Protein AF-A0A0G2H1P6-F1 (afdb_monomer)

pLDDT: mean 74.81, std 20.4, range [37.88, 98.56]

Secondary structure (DSSP, 8-state):
--------------------EEEEEEEEE-GGGGGGTGGGGS--TT-B-GGGB-TTSEEEETT--TTTTT-EEEEE-SS-EEEEEEEE--S-SS--EEEEHHHHHHHTS-SSS-EEEEEEEE-GGGGTTTB-S-BSSTTPPP-HHHHHHHHHHTT--------------------PPP--------------------------------------------------------PPPP-------------

Radius of gyration: 31.7 Å; Cα contacts (8 Å, |Δi|>4): 335; chains: 1; bounding box: 102×63×93 Å

Organism: NCBI:txid420778

Foldseek 3Di:
DDDDPDDPPPPPPQPQDPKDKDKAKEFEDALVVVLPVPCLVPPAPQQADSVQFPLLAEKAWQQDDLQCQQFWKFKAFPQGTGIYGHHHHDPDNPGYIHHYLNVCCRRHVGSGDMTTIIIIGDQSVSCLVGGNLDGNDPPDDRHHSSNVSNCVNVVPPPPPVNVPPPPPPPPPPPPDDDDDDDDDDDDDDDDDDDDDDDDDDDDDDDDDDDDDDDPDDDDPDDDDDDDDDDDDDDDDDDDDDDDDDDDDDDD

Structure (mmCIF, N/CA/C/O backbone):
data_AF-A0A0G2H1P6-F1
#
_entry.id   AF-A0A0G2H1P6-F1
#
loop_
_atom_site.group_PDB
_atom_site.id
_atom_site.type_symbol
_atom_site.label_atom_id
_atom_site.label_alt_id
_atom_site.label_comp_id
_atom_site.label_asym_id
_atom_site.label_entity_id
_atom_site.label_seq_id
_atom_site.pdbx_PDB_ins_code
_atom_site.Cartn_x
_atom_site.Cartn_y
_atom_site.Cartn_z
_atom_site.occupancy
_atom_site.B_iso_or_equiv
_atom_site.auth_seq_id
_atom_site.auth_comp_id
_atom_site.auth_asym_id
_atom_site.auth_atom_id
_atom_site.pdbx_PDB_model_num
ATOM 1 N N . MET A 1 1 ? 46.037 37.110 19.648 1.00 43.88 1 MET A N 1
ATOM 2 C CA . MET A 1 1 ? 44.753 37.220 18.922 1.00 43.88 1 MET A CA 1
ATOM 3 C C . MET A 1 1 ? 44.107 35.839 18.914 1.00 43.88 1 MET A C 1
ATOM 5 O O . MET A 1 1 ? 44.653 34.966 18.251 1.00 43.88 1 MET A O 1
ATOM 9 N N . PRO A 1 2 ? 43.059 35.573 19.713 1.00 44.56 2 PRO A N 1
ATOM 10 C CA . PRO A 1 2 ? 42.419 34.262 19.728 1.00 44.56 2 PRO A CA 1
ATOM 11 C C . PRO A 1 2 ? 41.426 34.140 18.565 1.00 44.56 2 PRO A C 1
ATOM 13 O O . PRO A 1 2 ? 40.561 34.991 18.374 1.00 44.56 2 PRO A O 1
ATOM 16 N N . SER A 1 3 ? 41.594 33.079 17.780 1.00 55.88 3 SER A N 1
ATOM 17 C CA . SER A 1 3 ? 40.708 32.680 16.688 1.00 55.88 3 SER A CA 1
ATOM 18 C C . SER A 1 3 ? 39.558 31.856 17.267 1.00 55.88 3 SER A C 1
ATOM 20 O O . SER A 1 3 ? 39.775 30.753 17.769 1.00 55.88 3 SER A O 1
ATOM 22 N N . PHE A 1 4 ? 38.341 32.401 17.238 1.00 48.09 4 PHE A N 1
ATOM 23 C CA . PHE A 1 4 ? 37.132 31.667 17.602 1.00 48.09 4 PHE A CA 1
ATOM 24 C C . PHE A 1 4 ? 36.641 30.875 16.386 1.00 48.09 4 PHE A C 1
ATOM 26 O O . PHE A 1 4 ? 36.035 31.422 15.467 1.00 48.09 4 PHE A O 1
ATOM 33 N N . ARG A 1 5 ? 36.897 29.563 16.392 1.00 63.00 5 ARG A N 1
ATOM 34 C CA . ARG A 1 5 ? 36.194 28.599 15.539 1.00 63.00 5 ARG A CA 1
ATOM 35 C C . ARG A 1 5 ? 34.783 28.416 16.099 1.00 63.00 5 ARG A C 1
ATOM 37 O O . ARG A 1 5 ? 34.594 27.704 17.080 1.00 63.00 5 ARG A O 1
ATOM 44 N N . GLY A 1 6 ? 33.813 29.101 15.499 1.00 50.78 6 GLY A N 1
ATOM 45 C CA . GLY A 1 6 ? 32.396 28.905 15.788 1.00 50.78 6 GLY A CA 1
ATOM 46 C C . GLY A 1 6 ? 31.939 27.540 15.282 1.00 50.78 6 GLY A C 1
ATOM 47 O O . GLY A 1 6 ? 31.907 27.305 14.076 1.00 50.78 6 GLY A O 1
ATOM 48 N N . LEU A 1 7 ? 31.612 26.638 16.207 1.00 57.66 7 LEU A N 1
ATOM 49 C CA . LEU A 1 7 ? 30.938 25.377 15.915 1.00 57.66 7 LEU A CA 1
ATOM 50 C C . LEU A 1 7 ? 29.478 25.706 15.561 1.00 57.66 7 LEU A C 1
ATOM 52 O O . LEU A 1 7 ? 28.680 26.026 16.442 1.00 57.66 7 LEU A O 1
ATOM 56 N N . LEU A 1 8 ? 29.134 25.686 14.273 1.00 59.00 8 LEU A N 1
ATOM 57 C CA . LEU A 1 8 ? 27.751 25.821 13.823 1.00 59.00 8 LEU A CA 1
ATOM 58 C C . LEU A 1 8 ? 27.055 24.468 14.042 1.00 59.00 8 LEU A C 1
ATOM 60 O O . LEU A 1 8 ? 27.153 23.564 13.216 1.00 59.00 8 LEU A O 1
ATOM 64 N N . LEU A 1 9 ? 26.404 24.304 15.195 1.00 54.38 9 LEU A N 1
ATOM 65 C CA . LEU A 1 9 ? 25.507 23.177 15.448 1.00 54.38 9 LEU A CA 1
ATOM 66 C C . LEU A 1 9 ? 24.253 23.370 14.589 1.00 54.38 9 LEU A C 1
ATOM 68 O O . LEU A 1 9 ? 23.336 24.100 14.962 1.00 54.38 9 LEU A O 1
ATOM 72 N N . LEU A 1 10 ? 24.238 22.736 13.416 1.00 57.16 10 LEU A N 1
ATOM 73 C CA . LEU A 1 10 ? 23.045 22.594 12.588 1.00 57.16 10 LEU A CA 1
ATOM 74 C C . LEU A 1 10 ? 22.094 21.629 13.312 1.00 57.16 10 LEU A C 1
ATOM 76 O O . LEU A 1 10 ? 22.152 20.413 13.139 1.00 57.16 10 LEU A O 1
ATOM 80 N N . ALA A 1 11 ? 21.258 22.170 14.196 1.00 54.38 11 ALA A N 1
ATOM 81 C CA . ALA A 1 11 ? 20.145 21.432 14.770 1.00 54.38 11 ALA A CA 1
ATOM 82 C C . ALA A 1 11 ? 19.143 21.163 13.640 1.00 54.38 11 ALA A C 1
ATOM 84 O O . ALA A 1 11 ? 18.368 22.040 13.260 1.00 54.38 11 ALA A O 1
ATOM 85 N N . GLY A 1 12 ? 19.216 19.969 13.050 1.00 52.19 12 GLY A N 1
ATOM 86 C CA . GLY A 1 12 ? 18.234 19.508 12.079 1.00 52.19 12 GLY A CA 1
ATOM 87 C C . GLY A 1 12 ? 16.867 19.462 12.749 1.00 52.19 12 GLY A C 1
ATOM 88 O O . GLY A 1 12 ? 16.628 18.620 13.613 1.00 52.19 12 GLY A O 1
ATOM 89 N N . ALA A 1 13 ? 15.982 20.385 12.378 1.00 54.19 13 ALA A N 1
ATOM 90 C CA . ALA A 1 13 ? 14.575 20.299 12.724 1.00 54.19 13 ALA A CA 1
ATOM 91 C C . ALA A 1 13 ? 13.998 19.091 11.978 1.00 54.19 13 ALA A C 1
ATOM 93 O O . ALA A 1 13 ? 13.655 19.181 10.802 1.00 54.19 13 ALA A O 1
ATOM 94 N N . GLY A 1 14 ? 13.966 17.936 12.644 1.00 51.38 14 GLY A N 1
ATOM 95 C CA . GLY A 1 14 ? 13.274 16.763 12.135 1.00 51.38 14 GLY A CA 1
ATOM 96 C C . GLY A 1 14 ? 11.788 17.084 12.053 1.00 51.38 14 GLY A C 1
ATOM 97 O O . GLY A 1 14 ? 11.128 17.246 13.078 1.00 51.38 14 GLY A O 1
ATOM 98 N N . THR A 1 15 ? 11.261 17.214 10.840 1.00 50.06 15 THR A N 1
ATOM 99 C CA . THR A 1 15 ? 9.820 17.220 10.604 1.00 50.06 15 THR A CA 1
ATOM 100 C C . THR A 1 15 ? 9.290 15.846 10.985 1.00 50.06 15 THR A C 1
ATOM 102 O O . THR A 1 15 ? 9.432 14.890 10.226 1.00 50.06 15 THR A O 1
ATOM 105 N N . ALA A 1 16 ? 8.715 15.734 12.181 1.00 56.97 16 ALA A N 1
ATOM 106 C CA . ALA A 1 16 ? 7.904 14.585 12.540 1.00 56.97 16 ALA A CA 1
ATOM 107 C C . ALA A 1 16 ? 6.726 14.536 11.558 1.00 56.97 16 ALA A C 1
ATOM 109 O O . ALA A 1 16 ? 5.869 15.423 11.571 1.00 56.97 16 ALA A O 1
ATOM 110 N N . LEU A 1 17 ? 6.718 13.547 10.663 1.00 59.94 17 LEU A N 1
ATOM 111 C CA . LEU A 1 17 ? 5.558 13.276 9.823 1.00 59.94 17 LEU A CA 1
ATOM 112 C C . LEU A 1 17 ? 4.404 12.947 10.767 1.00 59.94 17 LEU A C 1
ATOM 114 O O . LEU A 1 17 ? 4.505 12.024 11.577 1.00 59.94 17 LEU A O 1
ATOM 118 N N . ALA A 1 18 ? 3.342 13.750 10.715 1.00 68.69 18 ALA A N 1
ATOM 119 C CA . ALA A 1 18 ? 2.151 13.501 11.507 1.00 68.69 18 ALA A CA 1
ATOM 120 C C . ALA A 1 18 ? 1.643 12.098 11.164 1.00 68.69 18 ALA A C 1
ATOM 122 O O . ALA A 1 18 ? 1.261 11.831 10.026 1.00 68.69 18 ALA A O 1
ATOM 123 N N . GLN A 1 19 ? 1.696 11.194 12.140 1.00 80.00 19 GLN A N 1
ATOM 124 C CA . GLN A 1 19 ? 1.248 9.826 11.953 1.00 80.00 19 GLN A CA 1
ATOM 125 C C . GLN A 1 19 ? -0.258 9.847 11.687 1.00 80.00 19 GLN A C 1
ATOM 127 O O . GLN A 1 19 ? -1.043 10.209 12.566 1.00 80.00 19 GLN A O 1
ATOM 132 N N . LEU A 1 20 ? -0.663 9.494 10.467 1.00 86.69 20 LEU A N 1
ATOM 133 C CA . LEU A 1 20 ? -2.074 9.429 10.107 1.00 86.69 20 LEU A CA 1
ATOM 134 C C . LEU A 1 20 ? -2.737 8.290 10.888 1.00 86.69 20 LEU A C 1
ATOM 136 O O . LEU A 1 20 ? -2.273 7.151 10.845 1.00 86.69 20 LEU A O 1
ATOM 140 N N . ASN A 1 21 ? -3.815 8.596 11.605 1.00 94.38 21 ASN A N 1
ATOM 141 C CA . ASN A 1 21 ? -4.649 7.620 12.298 1.00 94.38 21 ASN A CA 1
ATOM 142 C C . ASN A 1 21 ? -6.110 8.021 12.114 1.00 94.38 21 ASN A C 1
ATOM 144 O O . ASN A 1 21 ? -6.512 9.094 12.567 1.00 94.38 21 ASN A O 1
ATOM 148 N N . PHE A 1 22 ? -6.873 7.198 11.407 1.00 94.25 22 PHE A N 1
ATOM 149 C CA . PHE A 1 22 ? -8.250 7.508 11.044 1.00 94.25 22 PHE A CA 1
ATOM 150 C C . PHE A 1 22 ? -9.072 6.235 10.854 1.00 94.25 22 PHE A C 1
ATOM 152 O O . PHE A 1 22 ? -8.536 5.149 10.638 1.00 94.25 22 PHE A O 1
ATOM 159 N N . GLU A 1 23 ? -10.388 6.375 10.942 1.00 96.44 23 GLU A N 1
ATOM 160 C CA . GLU A 1 23 ? -11.339 5.333 10.569 1.00 96.44 23 GLU A CA 1
ATOM 161 C C . GLU A 1 23 ? -11.962 5.719 9.232 1.00 96.44 23 GLU A C 1
ATOM 163 O O . GLU A 1 23 ? -12.318 6.879 9.022 1.00 96.44 23 GLU A O 1
ATOM 168 N N . THR A 1 24 ? -12.053 4.763 8.315 1.00 95.94 24 THR A N 1
ATOM 169 C CA . THR A 1 24 ? -12.601 4.993 6.978 1.00 95.94 24 THR A CA 1
ATOM 170 C C . THR A 1 24 ? -13.362 3.773 6.494 1.00 95.94 24 THR A C 1
ATOM 172 O O . THR A 1 24 ? -13.196 2.665 7.016 1.00 95.94 24 THR A O 1
ATOM 175 N N . ASP A 1 25 ? -14.214 4.002 5.508 1.00 95.75 25 ASP A N 1
ATOM 176 C CA . ASP A 1 25 ? -14.774 2.930 4.705 1.00 95.75 25 ASP A CA 1
ATOM 177 C C . ASP A 1 25 ? -13.720 2.455 3.698 1.00 95.75 25 ASP A C 1
ATOM 179 O O . ASP A 1 25 ? -12.917 3.250 3.205 1.00 95.75 25 ASP A O 1
ATOM 183 N N . ALA A 1 26 ? -13.704 1.161 3.406 1.00 96.94 26 ALA A N 1
ATOM 184 C CA . ALA A 1 26 ? -12.807 0.574 2.428 1.00 96.94 26 ALA A CA 1
ATOM 185 C C . ALA A 1 26 ? -13.580 -0.318 1.457 1.00 96.94 26 ALA A C 1
ATOM 187 O O . ALA A 1 26 ? -14.354 -1.184 1.872 1.00 96.94 26 ALA A O 1
ATOM 188 N N . THR A 1 27 ? -13.346 -0.117 0.164 1.00 96.94 27 THR A N 1
ATOM 189 C CA . THR A 1 27 ? -13.809 -1.013 -0.898 1.00 96.94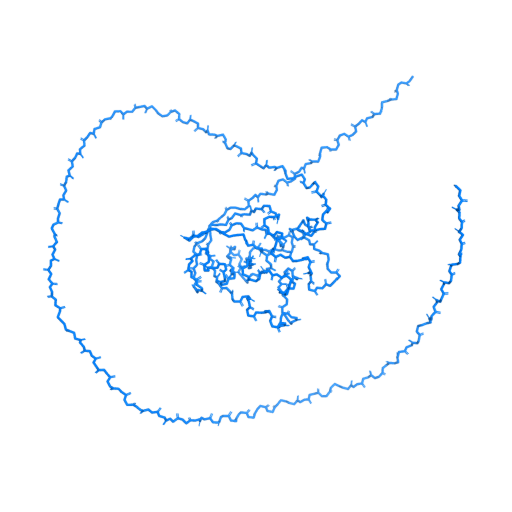 27 THR A CA 1
ATOM 190 C C . THR A 1 27 ? -12.752 -2.067 -1.199 1.00 96.94 27 THR A C 1
ATOM 192 O O . THR A 1 27 ? -11.645 -2.038 -0.650 1.00 96.94 27 THR A O 1
ATOM 195 N N . LEU A 1 28 ? -13.119 -3.038 -2.035 1.00 96.88 28 LEU A N 1
ATOM 196 C CA . LEU A 1 28 ? -12.256 -4.149 -2.409 1.00 96.88 28 LEU A CA 1
ATOM 197 C C . LEU A 1 28 ? -12.028 -4.187 -3.921 1.00 96.88 28 LEU A C 1
ATOM 199 O O . LEU A 1 28 ? -12.986 -4.169 -4.697 1.00 96.88 28 LEU A O 1
ATOM 203 N N . HIS A 1 29 ? -10.763 -4.333 -4.308 1.00 95.94 29 HIS A N 1
ATOM 204 C CA . HIS A 1 29 ? -10.293 -4.405 -5.686 1.00 95.94 29 HIS A CA 1
ATOM 205 C C . HIS A 1 29 ? -9.572 -5.728 -5.959 1.00 95.94 29 HIS A C 1
ATOM 207 O O . HIS A 1 29 ? -8.721 -6.172 -5.181 1.00 95.94 29 HIS A O 1
ATOM 213 N N . ASP A 1 30 ? -9.859 -6.354 -7.100 1.00 95.56 30 ASP A N 1
ATOM 214 C CA . ASP A 1 30 ? -9.175 -7.574 -7.540 1.00 95.56 30 ASP A CA 1
ATOM 215 C C . ASP A 1 30 ? -7.848 -7.258 -8.251 1.00 95.56 30 ASP A C 1
ATOM 217 O O . ASP A 1 30 ? -7.681 -7.481 -9.455 1.00 95.56 30 ASP A O 1
ATOM 221 N N . TYR A 1 31 ? -6.894 -6.709 -7.492 1.00 95.12 31 TYR A N 1
ATOM 222 C CA . TYR A 1 31 ? -5.535 -6.476 -7.980 1.00 95.12 31 TYR A CA 1
ATOM 223 C C . TYR A 1 31 ? -4.829 -7.752 -8.463 1.00 95.12 31 TYR A C 1
ATOM 225 O O . TYR A 1 31 ? -4.155 -7.659 -9.488 1.00 95.12 31 TYR A O 1
ATOM 233 N N . PRO A 1 32 ? -4.978 -8.937 -7.825 1.00 94.31 32 PRO A N 1
ATOM 234 C CA . PRO A 1 32 ? -4.375 -10.175 -8.323 1.00 94.31 32 PRO A CA 1
ATOM 235 C C . PRO A 1 32 ? -4.714 -10.492 -9.782 1.00 94.31 32 PRO A C 1
ATOM 237 O O . PRO A 1 32 ? -3.856 -10.994 -10.510 1.00 94.31 32 PRO A O 1
ATOM 240 N N . SER A 1 33 ? -5.922 -10.153 -10.246 1.00 92.62 33 SER A N 1
ATOM 241 C CA . SER A 1 33 ? -6.271 -10.335 -11.658 1.00 92.62 33 SER A CA 1
ATOM 242 C C . SER A 1 33 ? -5.397 -9.503 -12.611 1.00 92.62 33 SER A C 1
ATOM 244 O O . SER A 1 33 ? -5.204 -9.902 -13.759 1.00 92.62 33 SER A O 1
ATOM 246 N N . LEU A 1 34 ? -4.836 -8.375 -12.161 1.00 89.94 34 LEU A N 1
ATOM 247 C CA . LEU A 1 34 ? -4.035 -7.449 -12.973 1.00 89.94 34 LEU A CA 1
ATOM 248 C C . LEU A 1 34 ? -2.581 -7.911 -13.194 1.00 89.94 34 LEU A C 1
ATOM 250 O O . LEU A 1 34 ? -1.843 -7.256 -13.934 1.00 89.94 34 LEU A O 1
ATOM 254 N N . ALA A 1 35 ? -2.180 -9.044 -12.605 1.00 88.31 35 ALA A N 1
ATOM 255 C CA . ALA A 1 35 ? -0.869 -9.674 -12.810 1.00 88.31 35 ALA A CA 1
ATOM 256 C C . ALA A 1 35 ? -0.664 -10.243 -14.231 1.00 88.31 35 ALA A C 1
ATOM 258 O O . ALA A 1 35 ? 0.409 -10.725 -14.572 1.00 88.31 35 ALA A O 1
ATOM 259 N N . ASP A 1 36 ? -1.684 -10.208 -15.091 1.00 85.06 36 ASP A N 1
ATOM 260 C CA . ASP A 1 36 ? -1.634 -10.711 -16.473 1.00 85.06 36 ASP A CA 1
ATOM 261 C C . ASP A 1 36 ? -0.874 -9.791 -17.456 1.00 85.06 36 ASP A C 1
ATOM 263 O O . ASP A 1 36 ? -0.892 -10.004 -18.672 1.00 85.06 36 ASP A O 1
ATOM 267 N N . GLY A 1 37 ? -0.206 -8.750 -16.949 1.00 80.00 37 GLY A N 1
ATOM 268 C CA . GLY A 1 37 ? 0.581 -7.808 -17.742 1.00 80.00 37 GLY A CA 1
ATOM 269 C C . GLY A 1 37 ? -0.240 -6.711 -18.427 1.00 80.00 37 GLY A C 1
ATOM 270 O O . GLY A 1 37 ? 0.333 -5.890 -19.155 1.00 80.00 37 GLY A O 1
ATOM 271 N N . ARG A 1 38 ? -1.560 -6.630 -18.190 1.00 81.75 38 ARG A N 1
ATOM 272 C CA . ARG A 1 38 ? -2.392 -5.514 -18.686 1.00 81.75 38 ARG A CA 1
ATOM 273 C C . ARG A 1 38 ? -2.017 -4.164 -18.060 1.00 81.75 38 ARG A C 1
ATOM 275 O O . ARG A 1 38 ? -2.287 -3.120 -18.651 1.00 81.75 38 ARG A O 1
ATOM 282 N N . ALA A 1 39 ? -1.320 -4.206 -16.923 1.00 78.44 39 ALA A N 1
ATOM 283 C CA . ALA A 1 39 ? -0.728 -3.069 -16.216 1.00 78.44 39 ALA A CA 1
ATOM 284 C C . ALA A 1 39 ? 0.042 -2.110 -17.130 1.00 78.44 39 ALA A C 1
ATOM 286 O O . ALA A 1 39 ? 0.045 -0.907 -16.914 1.00 78.44 39 ALA A O 1
ATOM 287 N N . LYS A 1 40 ? 0.666 -2.621 -18.199 1.00 79.25 40 LYS A N 1
ATOM 288 C CA . LYS A 1 40 ? 1.469 -1.802 -19.118 1.00 79.25 40 LYS A CA 1
ATOM 289 C C . LYS A 1 40 ? 0.720 -0.709 -19.861 1.00 79.25 40 LYS A C 1
ATOM 291 O O . LYS A 1 40 ? 1.350 0.200 -20.389 1.00 79.25 40 LYS A O 1
ATOM 296 N N . TYR A 1 41 ? -0.602 -0.807 -19.917 1.00 86.44 41 TYR A N 1
ATOM 297 C CA . TYR A 1 41 ? -1.453 0.215 -20.518 1.00 86.44 41 TYR A CA 1
ATOM 298 C C . TYR A 1 41 ? -2.156 1.087 -19.475 1.00 86.44 41 TYR A C 1
ATOM 300 O O . TYR A 1 41 ? -2.763 2.088 -19.840 1.00 86.44 41 TYR A O 1
ATOM 308 N N . ASN A 1 42 ? -2.087 0.701 -18.201 1.00 87.62 42 ASN A N 1
ATOM 309 C CA . ASN A 1 42 ? -2.696 1.406 -17.084 1.00 87.62 42 ASN A CA 1
ATOM 310 C C . ASN A 1 42 ? -1.894 1.111 -15.803 1.00 87.62 42 ASN A C 1
ATOM 312 O O . ASN A 1 42 ? -2.331 0.286 -14.994 1.00 87.62 42 ASN A O 1
ATOM 316 N N . PRO A 1 43 ? -0.683 1.684 -15.667 1.00 90.62 43 PRO A N 1
ATOM 317 C CA . PRO A 1 43 ? 0.130 1.475 -14.479 1.00 90.62 43 PRO A CA 1
ATOM 318 C C . PRO A 1 43 ? -0.554 2.120 -13.266 1.00 90.62 43 PRO A C 1
ATOM 320 O O . PRO A 1 43 ? -1.296 3.093 -13.432 1.00 90.62 43 PRO A O 1
ATOM 323 N N . PRO A 1 44 ? -0.305 1.619 -12.046 1.00 93.69 44 PRO A N 1
ATOM 324 C CA . PRO A 1 44 ? -0.807 2.279 -10.850 1.00 93.69 44 PRO A CA 1
ATOM 325 C C . PRO A 1 44 ? -0.197 3.677 -10.707 1.00 93.69 44 PRO A C 1
ATOM 327 O O . PRO A 1 44 ? 0.898 3.942 -11.209 1.00 93.69 44 PRO A O 1
ATOM 330 N N . TRP A 1 45 ? -0.873 4.567 -9.979 1.00 93.88 45 TRP A N 1
ATOM 331 C CA . TRP A 1 45 ? -0.457 5.961 -9.807 1.00 93.88 45 TRP A CA 1
ATOM 332 C C . TRP A 1 45 ? 0.976 6.118 -9.289 1.00 93.88 45 TRP A C 1
ATOM 334 O O . TRP A 1 45 ? 1.669 7.049 -9.693 1.00 93.88 45 TRP A O 1
ATOM 344 N N . CYS A 1 46 ? 1.441 5.225 -8.412 1.00 94.19 46 CYS A N 1
ATOM 345 C CA . CYS A 1 46 ? 2.814 5.252 -7.900 1.00 94.19 46 CYS A CA 1
ATOM 346 C C . CYS A 1 46 ? 3.818 4.490 -8.769 1.00 94.19 46 CYS A C 1
ATOM 348 O O . CYS A 1 46 ? 4.937 4.263 -8.322 1.00 94.19 46 CYS A O 1
ATOM 350 N N . GLU A 1 47 ? 3.418 4.077 -9.973 1.00 93.62 47 GLU A N 1
ATOM 351 C CA . GLU A 1 47 ? 4.288 3.510 -11.007 1.00 93.62 47 GLU A CA 1
ATOM 352 C C . GLU A 1 47 ? 5.097 2.290 -10.537 1.00 93.62 47 GLU A C 1
ATOM 354 O O . GLU A 1 47 ? 6.173 2.009 -11.049 1.00 93.62 47 GLU A O 1
ATOM 359 N N . MET A 1 48 ? 4.591 1.514 -9.578 1.00 92.56 48 MET A N 1
ATOM 360 C CA . MET A 1 48 ? 5.157 0.207 -9.233 1.00 92.56 48 MET A CA 1
ATOM 361 C C . MET A 1 48 ? 4.591 -0.861 -10.171 1.00 92.56 48 MET A C 1
ATOM 363 O O . MET A 1 48 ? 3.400 -0.859 -10.473 1.00 92.56 48 MET A O 1
ATOM 367 N N . SER A 1 49 ? 5.421 -1.786 -10.650 1.00 91.94 49 SER A N 1
ATOM 368 C CA . SER A 1 49 ? 4.917 -2.901 -11.462 1.00 91.94 49 SER A CA 1
ATOM 369 C C . SER A 1 49 ? 4.033 -3.832 -10.623 1.00 91.94 49 SER A C 1
ATOM 371 O O . SER A 1 49 ? 4.371 -4.138 -9.487 1.00 91.94 49 SER A O 1
ATOM 373 N N . TYR A 1 50 ? 2.927 -4.355 -11.161 1.00 93.44 50 TYR A N 1
ATOM 374 C CA . TYR A 1 50 ? 2.155 -5.367 -10.421 1.00 93.44 50 TYR A CA 1
ATOM 375 C C . TYR A 1 50 ? 2.966 -6.643 -10.168 1.00 93.44 50 TYR A C 1
ATOM 377 O O . TYR A 1 50 ? 2.826 -7.249 -9.111 1.00 93.44 50 TYR A O 1
ATOM 385 N N . ASP A 1 51 ? 3.892 -6.988 -11.065 1.00 92.38 51 ASP A N 1
ATOM 386 C CA . ASP A 1 51 ? 4.797 -8.131 -10.884 1.00 92.38 51 ASP A CA 1
ATOM 387 C C . ASP A 1 51 ? 5.844 -7.889 -9.782 1.00 92.38 51 ASP A C 1
ATOM 389 O O . ASP A 1 51 ? 6.516 -8.823 -9.341 1.00 92.38 51 ASP A O 1
ATOM 393 N N . SER A 1 52 ? 6.004 -6.636 -9.337 1.00 93.31 52 SER A N 1
ATOM 394 C CA . SER A 1 52 ? 6.898 -6.272 -8.239 1.00 93.31 52 SER A CA 1
ATOM 395 C C . SER A 1 52 ? 6.218 -6.197 -6.880 1.00 93.31 52 SER A C 1
ATOM 397 O O . SER A 1 52 ? 6.902 -5.927 -5.890 1.00 93.31 52 SER A O 1
ATOM 399 N N . LEU A 1 53 ? 4.907 -6.442 -6.820 1.00 95.81 53 LEU A N 1
ATOM 400 C CA . LEU A 1 53 ? 4.079 -6.268 -5.634 1.00 95.81 53 LEU A CA 1
ATOM 401 C C . LEU A 1 53 ? 3.501 -7.600 -5.133 1.00 95.81 53 LEU A C 1
ATOM 403 O O . LEU A 1 53 ? 3.079 -8.447 -5.917 1.00 95.81 53 LEU A O 1
ATOM 407 N N . ASP A 1 54 ? 3.377 -7.755 -3.814 1.00 97.56 54 ASP A N 1
ATOM 408 C CA . ASP A 1 54 ? 2.426 -8.701 -3.226 1.00 97.56 54 ASP A CA 1
ATOM 409 C C . ASP A 1 54 ? 1.012 -8.128 -3.374 1.00 97.56 54 ASP A C 1
ATOM 411 O O . ASP A 1 54 ? 0.547 -7.314 -2.570 1.00 97.56 54 ASP A O 1
ATOM 415 N N . LEU A 1 55 ? 0.317 -8.575 -4.421 1.00 96.75 55 LEU A N 1
ATOM 416 C CA . LEU A 1 55 ? -1.009 -8.079 -4.788 1.00 96.75 55 LEU A CA 1
ATOM 417 C C . LEU A 1 55 ? -2.102 -8.368 -3.743 1.00 96.75 55 LEU A C 1
ATOM 419 O O . LEU A 1 55 ? -3.198 -7.823 -3.865 1.00 96.75 55 LEU A O 1
ATOM 423 N N . ASN A 1 56 ? -1.821 -9.168 -2.704 1.00 98.06 56 ASN A N 1
ATOM 424 C CA . ASN A 1 56 ? -2.723 -9.393 -1.565 1.00 98.06 56 ASN A CA 1
ATOM 425 C C . ASN A 1 56 ? -2.447 -8.468 -0.366 1.00 98.06 56 ASN A C 1
ATOM 427 O O . ASN A 1 56 ? -3.111 -8.591 0.669 1.00 98.06 56 ASN A O 1
ATOM 431 N N . SER A 1 57 ? -1.464 -7.574 -0.481 1.00 98.44 57 SER A N 1
ATOM 432 C CA . SER A 1 57 ? -1.001 -6.691 0.598 1.00 98.44 57 SER A CA 1
ATOM 433 C C . SER A 1 57 ? -0.861 -5.237 0.125 1.00 98.44 57 SER A C 1
ATOM 435 O O . SER A 1 57 ? -0.077 -4.456 0.651 1.00 98.44 57 SER A O 1
ATOM 437 N N . ILE A 1 58 ? -1.647 -4.843 -0.874 1.00 98.12 58 ILE A N 1
ATOM 438 C CA . ILE A 1 58 ? -1.660 -3.489 -1.441 1.00 98.12 58 ILE A CA 1
ATOM 439 C C . ILE A 1 58 ? -3.036 -2.835 -1.327 1.00 98.12 58 ILE A C 1
ATOM 441 O O . ILE A 1 58 ? -4.060 -3.504 -1.142 1.00 98.12 58 ILE A O 1
ATOM 445 N N . THR A 1 59 ? -3.044 -1.510 -1.453 1.00 98.06 59 THR A N 1
ATOM 446 C CA . THR A 1 59 ? -4.252 -0.684 -1.488 1.00 98.06 59 THR A CA 1
ATOM 447 C C . THR A 1 59 ? -4.044 0.531 -2.388 1.00 98.06 59 THR A C 1
ATOM 449 O O . THR A 1 59 ? -2.918 1.021 -2.535 1.00 98.06 59 THR A O 1
ATOM 452 N N . SER A 1 60 ? -5.129 1.071 -2.938 1.00 97.19 60 SER A N 1
ATOM 453 C CA . SER A 1 60 ? -5.162 2.483 -3.319 1.00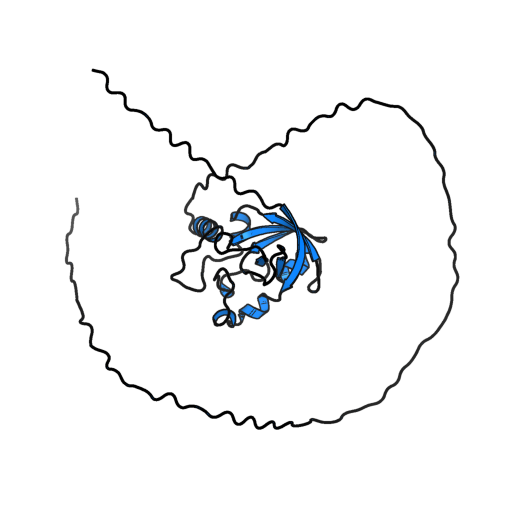 97.19 60 SER A CA 1
ATOM 454 C C . SER A 1 60 ? -5.575 3.348 -2.126 1.00 97.19 60 SER A C 1
ATOM 456 O O . SER A 1 60 ? -6.252 2.868 -1.210 1.00 97.19 60 SER A O 1
ATOM 458 N N . TYR A 1 61 ? -5.159 4.614 -2.124 1.00 96.00 61 TYR A N 1
ATOM 459 C CA . TYR A 1 61 ? -5.572 5.603 -1.128 1.00 96.00 61 TYR A CA 1
ATOM 460 C C . TYR A 1 61 ? -5.993 6.897 -1.819 1.00 96.00 61 TYR A C 1
ATOM 462 O O . TYR A 1 61 ? -5.219 7.525 -2.532 1.00 96.00 61 TYR A O 1
ATOM 470 N N . CYS A 1 62 ? -7.237 7.313 -1.604 1.00 93.50 62 CYS A N 1
ATOM 471 C CA . CYS A 1 62 ? -7.857 8.407 -2.357 1.00 93.50 62 CYS A CA 1
ATOM 472 C C . CYS A 1 62 ? -7.241 9.786 -2.069 1.00 93.50 62 CYS A C 1
ATOM 474 O O . CYS A 1 62 ? -7.335 10.698 -2.882 1.00 93.50 62 CYS A O 1
ATOM 476 N N . ALA A 1 63 ? -6.581 9.951 -0.921 1.00 91.38 63 ALA A N 1
ATOM 477 C CA . ALA A 1 63 ? -5.855 11.178 -0.593 1.00 91.38 63 ALA A CA 1
ATOM 478 C C . ALA A 1 63 ? -4.334 11.045 -0.796 1.00 91.38 63 ALA A C 1
ATOM 480 O O . ALA A 1 63 ? -3.575 11.844 -0.249 1.00 91.38 63 ALA A O 1
ATOM 481 N N . ILE A 1 64 ? -3.882 10.039 -1.556 1.00 89.19 64 ILE A N 1
ATOM 482 C CA . ILE A 1 64 ? -2.473 9.904 -1.927 1.00 89.19 64 ILE A CA 1
ATOM 483 C C . ILE A 1 64 ? -2.088 10.951 -2.978 1.00 89.19 64 ILE A C 1
ATOM 485 O O . ILE A 1 64 ? -2.872 11.319 -3.856 1.00 89.19 64 ILE A O 1
ATOM 489 N N . ASP A 1 65 ? -0.840 11.383 -2.907 1.00 89.19 65 ASP A N 1
ATOM 490 C CA . ASP A 1 65 ? -0.141 12.169 -3.912 1.00 89.19 65 ASP A CA 1
ATOM 491 C C . ASP A 1 65 ? 1.219 11.521 -4.224 1.00 89.19 65 ASP A C 1
ATOM 493 O O . ASP A 1 65 ? 1.636 10.549 -3.591 1.00 89.19 65 ASP A O 1
ATOM 497 N N . LYS A 1 66 ? 1.954 12.061 -5.201 1.00 87.44 66 LYS A N 1
ATOM 498 C CA . LYS A 1 66 ? 3.268 11.510 -5.579 1.00 87.44 66 LYS A CA 1
ATOM 499 C C . LYS A 1 66 ? 4.287 11.518 -4.425 1.00 87.44 66 LYS A C 1
ATOM 501 O O . LYS A 1 66 ? 5.203 10.702 -4.429 1.00 87.44 66 LYS A O 1
ATOM 506 N N . SER A 1 67 ? 4.138 12.398 -3.431 1.00 86.44 67 SER A N 1
ATOM 507 C CA . SER A 1 67 ? 5.036 12.473 -2.266 1.00 86.44 67 SER A CA 1
ATOM 508 C C . SER A 1 67 ? 4.702 11.456 -1.169 1.00 86.44 67 SER A C 1
ATOM 510 O O . SER A 1 67 ? 5.543 11.153 -0.326 1.00 86.44 67 SER A O 1
ATOM 512 N N . THR A 1 68 ? 3.486 10.915 -1.190 1.00 87.44 68 THR A N 1
ATOM 513 C CA . THR A 1 68 ? 2.974 9.926 -0.231 1.00 87.44 68 THR A CA 1
ATOM 514 C C . THR A 1 68 ? 2.854 8.529 -0.837 1.00 87.44 68 THR A C 1
ATOM 516 O O . THR A 1 68 ? 2.491 7.584 -0.136 1.00 87.44 68 THR A O 1
ATOM 519 N N . CYS A 1 69 ? 3.236 8.369 -2.107 1.00 92.62 69 CYS A N 1
ATOM 520 C CA . CYS A 1 69 ? 3.464 7.069 -2.720 1.00 92.62 69 CYS A CA 1
ATOM 521 C C . CYS A 1 69 ? 4.368 6.188 -1.851 1.00 92.62 69 CYS A C 1
ATOM 523 O O . CYS A 1 69 ? 5.406 6.630 -1.345 1.00 92.62 69 CYS A O 1
ATOM 525 N N . GLY A 1 70 ? 3.955 4.933 -1.665 1.00 94.44 70 GLY A N 1
ATOM 526 C CA . GLY A 1 70 ? 4.658 3.982 -0.810 1.00 94.44 70 GLY A CA 1
ATOM 527 C C . GLY A 1 70 ? 4.408 4.164 0.686 1.00 94.44 70 GLY A C 1
ATOM 528 O O . GLY A 1 70 ? 5.162 3.621 1.493 1.00 94.44 70 GLY A O 1
ATOM 529 N N . ALA A 1 71 ? 3.383 4.925 1.085 1.00 95.25 71 ALA A N 1
ATOM 530 C CA . ALA A 1 71 ? 2.953 4.953 2.478 1.00 95.25 71 ALA A CA 1
ATOM 531 C C . ALA A 1 71 ? 2.582 3.536 2.950 1.00 95.25 71 ALA A C 1
ATOM 533 O O . ALA A 1 71 ? 1.855 2.810 2.271 1.00 95.25 71 ALA A O 1
ATOM 534 N N . CYS A 1 72 ? 3.086 3.155 4.124 1.00 96.81 72 CYS A N 1
ATOM 535 C CA . CYS A 1 72 ? 2.780 1.876 4.751 1.00 96.81 72 CYS A CA 1
ATOM 536 C C . CYS A 1 72 ? 1.679 2.065 5.795 1.00 96.81 72 CYS A C 1
ATOM 538 O O . CYS A 1 72 ? 1.817 2.877 6.716 1.00 96.81 72 CYS A O 1
ATOM 540 N N . PHE A 1 73 ? 0.589 1.316 5.666 1.00 97.7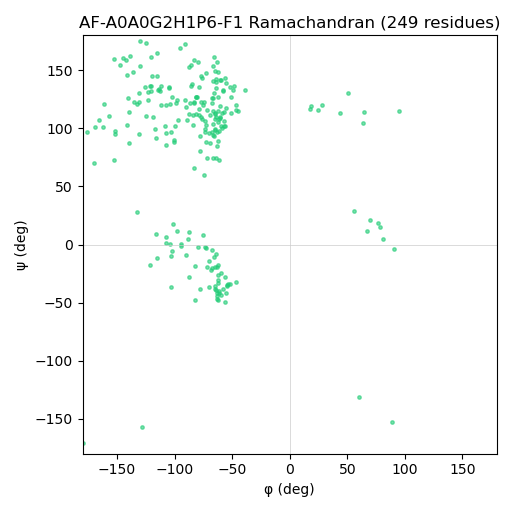5 73 PHE A N 1
ATOM 541 C CA . PHE A 1 73 ? -0.552 1.379 6.572 1.00 97.75 73 PHE A CA 1
ATOM 542 C C . PHE A 1 73 ? -0.705 0.071 7.335 1.00 97.75 73 PHE A C 1
ATOM 544 O O . PHE A 1 73 ? -0.713 -0.992 6.736 1.00 97.75 73 PHE A O 1
ATOM 551 N N . ASN A 1 74 ? -0.893 0.139 8.650 1.00 98.31 74 ASN A N 1
ATOM 552 C CA . ASN A 1 74 ? -1.498 -0.946 9.411 1.00 98.31 74 ASN A CA 1
ATOM 553 C C . ASN A 1 74 ? -3.015 -0.754 9.392 1.00 98.31 74 ASN A C 1
ATOM 555 O O . ASN A 1 74 ? -3.516 0.227 9.955 1.00 98.31 74 ASN A O 1
ATOM 559 N N . VAL A 1 75 ? -3.731 -1.657 8.729 1.00 98.38 75 VAL A N 1
ATOM 560 C CA . VAL A 1 75 ? -5.182 -1.576 8.558 1.00 98.38 75 VAL A CA 1
ATOM 561 C C . VAL A 1 75 ? -5.844 -2.691 9.350 1.00 98.38 75 VAL A C 1
ATOM 563 O O . VAL A 1 75 ? -5.580 -3.866 9.112 1.00 98.38 75 VAL A O 1
ATOM 566 N N . CYS A 1 76 ? -6.699 -2.314 10.296 1.00 98.56 76 CYS A N 1
ATOM 567 C CA . CYS A 1 76 ? -7.398 -3.220 11.198 1.00 98.56 76 CYS A CA 1
ATOM 568 C C . CYS A 1 76 ? -8.905 -3.201 10.939 1.00 98.56 76 CYS A C 1
ATOM 570 O O . CYS A 1 76 ? -9.513 -2.134 10.859 1.00 98.56 76 CYS A O 1
ATOM 572 N N . GLY A 1 77 ? -9.508 -4.384 10.871 1.00 97.88 77 GLY A N 1
ATOM 573 C CA . GLY A 1 77 ? -10.948 -4.580 10.740 1.00 97.88 77 GLY A CA 1
ATOM 574 C C . GLY A 1 77 ? -11.479 -5.543 11.796 1.00 97.88 77 GLY A C 1
ATOM 575 O O . GLY A 1 77 ? -10.881 -5.741 12.853 1.00 97.88 77 GLY A O 1
ATOM 576 N N . SER A 1 78 ? -12.625 -6.156 11.511 1.00 97.56 78 SER A N 1
ATOM 577 C CA . SER A 1 78 ? -13.316 -7.057 12.441 1.00 97.56 78 SER A CA 1
ATOM 578 C C . SER A 1 78 ? -12.628 -8.415 12.639 1.00 97.56 78 SER A C 1
ATOM 580 O O . SER A 1 78 ? -12.921 -9.100 13.621 1.00 97.56 78 SER A O 1
ATOM 582 N N . LYS A 1 79 ? -11.744 -8.833 11.721 1.00 98.06 79 LYS A N 1
ATOM 583 C CA . LYS A 1 79 ? -11.039 -10.126 11.778 1.00 98.06 79 LYS A CA 1
ATOM 584 C C . LYS A 1 79 ? -9.594 -10.008 12.228 1.00 98.06 79 LYS A C 1
ATOM 586 O O . LYS A 1 79 ? -9.115 -10.890 12.938 1.00 98.06 79 LYS A O 1
ATOM 591 N N . GLY A 1 80 ? -8.911 -8.946 11.830 1.00 98.19 80 GLY A N 1
ATOM 592 C CA . GLY A 1 80 ? -7.497 -8.790 12.118 1.00 98.19 80 GLY A CA 1
ATOM 593 C C . GLY A 1 80 ? -6.933 -7.491 11.577 1.00 98.19 80 GLY A C 1
ATOM 594 O O . GLY A 1 80 ? -7.666 -6.613 11.120 1.00 98.19 80 GLY A O 1
ATOM 595 N N . CYS A 1 81 ? -5.611 -7.392 11.650 1.00 98.44 81 CYS A N 1
ATOM 596 C CA . CYS A 1 81 ? -4.844 -6.287 11.102 1.00 98.44 81 CYS A CA 1
ATOM 597 C C . CYS A 1 81 ? -3.861 -6.809 10.059 1.00 98.44 81 CYS A C 1
ATOM 599 O O . CYS A 1 81 ? -3.303 -7.894 10.237 1.00 98.44 81 CYS A O 1
ATOM 601 N N . LYS A 1 82 ? -3.618 -6.025 9.011 1.00 98.56 82 LYS A N 1
ATOM 602 C CA . LYS A 1 82 ? -2.623 -6.330 7.982 1.00 98.56 82 LYS A CA 1
ATOM 603 C C . LYS A 1 82 ? -1.900 -5.058 7.549 1.00 98.56 82 LYS A C 1
ATOM 605 O O . LYS A 1 82 ? -2.498 -3.981 7.518 1.00 98.56 82 LYS A O 1
ATOM 610 N N . TYR A 1 83 ? -0.619 -5.189 7.214 1.00 98.56 83 TYR A N 1
ATOM 611 C CA . TYR A 1 83 ? 0.141 -4.102 6.609 1.00 98.56 83 TYR A CA 1
ATOM 612 C C . TYR A 1 83 ? -0.159 -4.022 5.117 1.00 98.56 83 TYR A C 1
ATOM 614 O O . TYR A 1 83 ? -0.042 -5.026 4.418 1.00 98.56 83 TYR A O 1
ATOM 622 N N . LEU A 1 84 ? -0.545 -2.838 4.647 1.00 98.50 84 LEU A N 1
ATOM 623 C CA . LEU A 1 84 ? -0.840 -2.558 3.250 1.00 98.50 84 LEU A CA 1
ATOM 624 C C . LEU A 1 84 ? 0.062 -1.443 2.731 1.00 98.50 84 LEU A C 1
ATOM 626 O O . LEU A 1 84 ? 0.242 -0.418 3.394 1.00 98.50 84 LEU A O 1
ATOM 630 N N . LEU A 1 85 ? 0.586 -1.632 1.523 1.00 98.12 85 LEU A N 1
ATOM 631 C CA . LEU A 1 85 ? 1.327 -0.603 0.804 1.00 98.12 85 LEU A CA 1
ATOM 632 C C . LEU A 1 85 ? 0.377 0.218 -0.076 1.00 98.12 85 LEU A C 1
ATOM 634 O O . LEU A 1 85 ? -0.323 -0.333 -0.931 1.00 98.12 85 LEU A O 1
ATOM 638 N N . ALA A 1 86 ? 0.372 1.536 0.117 1.00 97.25 86 ALA A N 1
ATOM 639 C CA . ALA A 1 86 ? -0.380 2.464 -0.718 1.00 97.25 86 ALA A CA 1
ATOM 640 C C . ALA A 1 86 ? 0.345 2.677 -2.054 1.00 97.25 86 ALA A C 1
ATOM 642 O O . ALA A 1 86 ? 1.424 3.278 -2.101 1.00 97.25 86 ALA A O 1
ATOM 643 N N . MET A 1 87 ? -0.241 2.152 -3.128 1.00 96.19 87 MET A N 1
ATOM 644 C CA . MET A 1 87 ? 0.410 2.058 -4.440 1.00 96.19 87 MET A CA 1
ATOM 645 C C . MET A 1 87 ? -0.326 2.780 -5.567 1.00 96.19 87 MET A C 1
ATOM 647 O O . MET A 1 87 ? 0.264 3.063 -6.607 1.00 96.19 87 MET A O 1
ATOM 651 N N . ASP A 1 88 ? -1.600 3.094 -5.364 1.00 96.06 88 ASP A N 1
ATOM 652 C CA . ASP A 1 88 ? -2.443 3.704 -6.382 1.00 96.06 88 ASP A CA 1
ATOM 653 C C . ASP A 1 88 ? -3.328 4.798 -5.782 1.00 96.06 88 ASP A C 1
ATOM 655 O O . ASP A 1 88 ? -3.542 4.853 -4.565 1.00 96.06 88 ASP A O 1
ATOM 659 N N . GLN A 1 89 ? -3.852 5.663 -6.640 1.00 95.06 89 GLN A N 1
ATOM 660 C CA . GLN A 1 89 ? -4.800 6.703 -6.277 1.00 95.06 89 GLN A CA 1
ATOM 661 C C . GLN A 1 89 ? -6.196 6.280 -6.733 1.00 95.06 89 GLN A C 1
ATOM 663 O O . GLN A 1 89 ? -6.440 6.096 -7.923 1.00 95.06 89 GLN A O 1
ATOM 668 N N . CYS A 1 90 ? -7.141 6.168 -5.800 1.00 92.19 90 CYS A N 1
ATOM 669 C CA . CYS A 1 90 ? -8.547 6.068 -6.180 1.00 92.19 90 CYS A CA 1
ATOM 670 C C . CYS A 1 90 ? -9.125 7.446 -6.528 1.00 92.19 90 CYS A C 1
ATOM 672 O O . CYS A 1 90 ? -8.629 8.482 -6.102 1.00 92.19 90 CYS A O 1
ATOM 674 N N . SER A 1 91 ? -10.197 7.468 -7.319 1.00 87.50 91 SER A N 1
ATOM 675 C CA . SER A 1 91 ? -10.753 8.686 -7.930 1.00 87.50 91 SER A CA 1
ATOM 676 C C . SER A 1 91 ? -11.504 9.627 -6.977 1.00 87.50 91 SER A C 1
ATOM 678 O O . SER A 1 91 ? -11.991 10.673 -7.410 1.00 87.50 91 SER A O 1
ATOM 680 N N . ARG A 1 92 ? -11.636 9.276 -5.693 1.00 84.00 92 ARG A N 1
ATOM 681 C CA . ARG A 1 92 ? -12.305 10.110 -4.679 1.00 84.00 92 ARG A CA 1
ATOM 682 C C . ARG A 1 92 ? -11.273 10.942 -3.916 1.00 84.00 92 ARG A C 1
ATOM 684 O O . ARG A 1 92 ? -10.083 10.700 -4.017 1.00 84.00 92 ARG A O 1
ATOM 691 N N . THR A 1 93 ? -11.729 11.912 -3.125 1.00 78.69 93 THR A N 1
ATOM 692 C CA . THR A 1 93 ? -10.857 12.808 -2.335 1.00 78.69 93 THR A CA 1
ATOM 693 C C . THR A 1 93 ? -11.038 12.657 -0.822 1.00 78.69 93 THR A C 1
ATOM 695 O O . THR A 1 93 ? -10.549 13.479 -0.055 1.00 78.69 93 THR A O 1
ATOM 698 N N . ASP A 1 94 ? -11.790 11.654 -0.371 1.00 81.56 94 ASP A N 1
ATOM 699 C CA . ASP A 1 94 ? -12.252 11.495 1.014 1.00 81.56 94 ASP A CA 1
ATOM 700 C C . ASP A 1 94 ? -11.402 10.531 1.855 1.00 81.56 94 ASP A C 1
ATOM 702 O O . ASP A 1 94 ? -11.794 10.171 2.961 1.00 81.56 94 ASP A O 1
ATOM 706 N N . GLY A 1 95 ? -10.230 10.122 1.360 1.00 80.88 95 GLY A N 1
ATOM 707 C CA . GLY A 1 95 ? -9.341 9.217 2.095 1.00 80.88 95 GLY A CA 1
ATOM 708 C C . GLY A 1 95 ? -9.875 7.785 2.219 1.00 80.88 95 GLY A C 1
ATOM 709 O O . GLY A 1 95 ? -9.451 7.043 3.106 1.00 80.88 95 GLY A O 1
ATOM 710 N N . LEU A 1 96 ? -10.800 7.389 1.340 1.00 93.62 96 LEU A N 1
ATOM 711 C CA . LEU A 1 96 ? -11.228 6.002 1.178 1.00 93.62 96 LEU A CA 1
ATOM 712 C C . LEU A 1 96 ? -10.052 5.118 0.724 1.00 93.62 96 LEU A C 1
ATOM 714 O O . LEU A 1 96 ? -9.138 5.582 0.029 1.00 93.62 96 LEU A O 1
ATOM 718 N N . LEU A 1 97 ? -10.078 3.852 1.140 1.00 96.31 97 LEU A N 1
ATOM 719 C CA . LEU A 1 97 ? -9.141 2.823 0.688 1.00 96.31 97 LEU A CA 1
ATOM 720 C C . LEU A 1 97 ? -9.826 1.883 -0.305 1.00 96.31 97 LEU A C 1
ATOM 722 O O . LEU A 1 97 ? -10.934 1.426 -0.042 1.00 96.31 97 LEU A O 1
ATOM 726 N N . ASP A 1 98 ? -9.151 1.546 -1.404 1.00 96.62 98 ASP A N 1
ATOM 727 C CA . ASP A 1 98 ? -9.529 0.402 -2.247 1.00 96.62 98 ASP A CA 1
ATOM 728 C C . ASP A 1 98 ? -8.496 -0.705 -2.018 1.00 96.62 98 ASP A C 1
ATOM 730 O O . ASP A 1 98 ? -7.388 -0.659 -2.558 1.00 96.62 98 ASP A O 1
ATOM 734 N N . MET A 1 99 ? -8.804 -1.641 -1.122 1.00 97.62 99 MET A N 1
ATOM 735 C CA . MET A 1 99 ? -7.861 -2.670 -0.676 1.00 97.62 99 MET A CA 1
ATOM 736 C C . MET A 1 99 ? -7.915 -3.887 -1.592 1.00 97.62 99 MET A C 1
ATOM 738 O O . MET A 1 99 ? -8.961 -4.211 -2.148 1.00 97.62 99 MET A O 1
ATOM 742 N N . SER A 1 100 ? -6.820 -4.640 -1.694 1.00 97.94 100 SER A N 1
ATOM 743 C CA . SER A 1 100 ? -6.883 -5.943 -2.365 1.00 97.94 100 SER A CA 1
ATOM 744 C C . SER A 1 100 ? -7.940 -6.868 -1.744 1.00 97.94 100 SER A C 1
ATOM 746 O O . SER A 1 100 ? -8.107 -6.915 -0.522 1.00 97.94 100 SER A O 1
ATOM 748 N N . VAL A 1 101 ? -8.621 -7.662 -2.574 1.00 97.69 101 VAL A N 1
ATOM 749 C CA . VAL A 1 101 ? -9.572 -8.692 -2.105 1.00 97.69 101 VAL A CA 1
ATOM 750 C C . VAL A 1 101 ? -8.938 -9.671 -1.107 1.00 97.69 101 VAL A C 1
ATOM 752 O O . VAL A 1 101 ? -9.596 -10.076 -0.148 1.00 97.69 101 VAL A O 1
ATOM 755 N N . GLY A 1 102 ? -7.652 -10.005 -1.284 1.00 96.81 102 GLY A N 1
ATOM 756 C CA . GLY A 1 102 ? -6.892 -10.838 -0.349 1.00 96.81 102 GLY A CA 1
ATOM 757 C C . GLY A 1 102 ? -6.761 -10.188 1.031 1.00 96.81 102 GLY A C 1
ATOM 758 O O . GLY A 1 102 ? -7.086 -10.812 2.041 1.00 96.81 102 GLY A O 1
ATOM 759 N N . ALA A 1 103 ? -6.387 -8.905 1.079 1.00 97.94 103 ALA A N 1
ATOM 760 C CA . ALA A 1 103 ? -6.365 -8.138 2.322 1.00 97.94 103 ALA A CA 1
ATOM 761 C C . ALA A 1 103 ? -7.758 -8.017 2.959 1.00 97.94 103 ALA A C 1
ATOM 763 O O . ALA A 1 103 ? -7.891 -8.195 4.169 1.00 97.94 103 ALA A O 1
ATOM 764 N N . GLY A 1 104 ? -8.803 -7.771 2.161 1.00 97.75 104 GLY A N 1
ATOM 765 C CA . GLY A 1 104 ? -10.188 -7.699 2.640 1.00 97.75 104 GLY A CA 1
ATOM 766 C C . GLY A 1 104 ? -10.626 -8.953 3.400 1.00 97.75 104 GLY A C 1
ATOM 767 O O . GLY A 1 104 ? -11.225 -8.858 4.478 1.00 97.75 104 GLY A O 1
ATOM 768 N N . GLN A 1 105 ? -10.252 -10.131 2.894 1.00 98.00 105 GLN A N 1
ATOM 769 C CA . GLN A 1 105 ? -10.565 -11.405 3.537 1.00 98.00 105 GLN A CA 1
ATOM 770 C C . GLN A 1 105 ? -9.869 -11.561 4.899 1.00 98.00 105 GLN A C 1
ATOM 772 O O . GLN A 1 105 ? -10.478 -12.078 5.837 1.00 98.00 105 GLN A O 1
ATOM 777 N N . GLU A 1 106 ? -8.624 -11.108 5.039 1.00 98.12 106 GLU A N 1
ATOM 778 C CA . GLU A 1 106 ? -7.864 -11.200 6.295 1.00 98.12 106 GLU A CA 1
ATOM 779 C C . GLU A 1 106 ? -8.278 -10.134 7.325 1.00 98.12 106 GLU A C 1
ATOM 781 O O . GLU A 1 106 ? -8.363 -10.419 8.520 1.00 98.12 106 GLU A O 1
ATOM 786 N N . ILE A 1 107 ? -8.572 -8.915 6.864 1.00 98.06 107 ILE A N 1
ATOM 787 C CA . ILE A 1 107 ? -8.887 -7.752 7.708 1.00 98.06 107 ILE A CA 1
ATOM 788 C C . ILE A 1 107 ? -10.356 -7.766 8.150 1.00 98.06 107 ILE A C 1
ATOM 790 O O . ILE A 1 107 ? -10.661 -7.570 9.330 1.00 98.06 107 ILE A O 1
ATOM 794 N N . GLY A 1 108 ? -11.276 -7.985 7.206 1.00 97.06 108 GLY A N 1
ATOM 795 C CA . GLY A 1 108 ? -12.725 -7.880 7.411 1.00 97.06 108 GLY A CA 1
ATOM 796 C C . GLY A 1 108 ? -13.491 -9.193 7.261 1.00 97.06 108 GLY A C 1
ATOM 797 O O . GLY A 1 108 ? -14.657 -9.263 7.648 1.00 97.06 108 GLY A O 1
ATOM 798 N N . GLY A 1 109 ? -12.861 -10.252 6.742 1.00 94.62 109 GLY A N 1
ATOM 799 C CA . GLY A 1 109 ? -13.524 -11.542 6.527 1.00 94.62 109 GLY A CA 1
ATOM 800 C C . GLY A 1 109 ? -14.444 -11.581 5.311 1.00 94.62 109 GLY A C 1
ATOM 801 O O . GLY A 1 109 ? -15.310 -12.453 5.262 1.00 94.62 109 GLY A O 1
ATOM 802 N N . ALA A 1 110 ? -14.284 -10.646 4.371 1.00 92.12 110 ALA A N 1
ATOM 803 C CA . ALA A 1 110 ? -15.086 -10.559 3.158 1.00 92.12 110 ALA A CA 1
ATOM 804 C C . ALA A 1 110 ? -14.211 -10.268 1.933 1.00 92.12 110 ALA A C 1
ATOM 806 O O . ALA A 1 110 ? -13.213 -9.559 2.028 1.00 92.12 110 ALA A O 1
ATOM 807 N N . THR A 1 111 ? -14.629 -10.771 0.774 1.00 90.44 111 THR A N 1
ATOM 808 C CA . THR A 1 111 ? -14.004 -10.500 -0.533 1.00 90.44 111 THR A CA 1
ATOM 809 C C . THR A 1 111 ? -14.800 -9.510 -1.385 1.00 90.44 111 THR A C 1
ATOM 811 O O . THR A 1 111 ? -14.403 -9.201 -2.504 1.00 90.44 111 THR A O 1
ATOM 814 N N . THR A 1 112 ? -15.925 -9.003 -0.874 1.00 90.62 112 THR A N 1
ATOM 815 C CA . THR A 1 112 ? -16.806 -8.060 -1.576 1.00 90.62 112 THR A CA 1
ATOM 816 C C . THR A 1 112 ? -17.382 -7.014 -0.629 1.00 90.62 112 THR A C 1
ATOM 818 O O . THR A 1 112 ? -17.544 -7.285 0.561 1.00 90.62 112 THR A O 1
ATOM 821 N N . GLY A 1 113 ? -17.817 -5.880 -1.181 1.00 92.75 113 GLY A N 1
ATOM 822 C CA . GLY A 1 113 ? -18.570 -4.860 -0.456 1.00 92.75 113 GLY A CA 1
ATOM 823 C C . GLY A 1 113 ? -17.688 -3.813 0.219 1.00 92.75 113 GLY A C 1
ATOM 824 O O . GLY A 1 113 ? -16.594 -3.515 -0.252 1.00 92.75 113 GLY A O 1
ATOM 825 N N . HIS A 1 114 ? -18.224 -3.245 1.295 1.00 95.94 114 HIS A N 1
ATOM 826 C CA . HIS A 1 114 ? -17.652 -2.140 2.055 1.00 95.94 114 HIS A CA 1
ATOM 827 C C . HIS A 1 114 ? -17.232 -2.628 3.444 1.00 95.94 114 HIS A C 1
ATOM 829 O O . HIS A 1 114 ? -17.974 -3.377 4.089 1.00 95.94 114 HIS A O 1
ATOM 835 N N . LEU A 1 115 ? -16.050 -2.220 3.898 1.00 96.94 115 LEU A N 1
ATOM 836 C CA . LEU A 1 115 ? -15.481 -2.590 5.188 1.00 96.94 115 LEU A CA 1
ATOM 837 C C . LEU A 1 115 ? -15.159 -1.337 5.997 1.00 96.94 115 LEU A C 1
ATOM 839 O O . LEU A 1 115 ? -14.351 -0.515 5.581 1.00 96.94 115 LEU A O 1
ATOM 843 N N . GLN A 1 116 ? -15.705 -1.244 7.208 1.00 97.75 116 GLN A N 1
ATOM 844 C CA . GLN A 1 116 ? -15.244 -0.241 8.160 1.00 97.75 116 GLN A CA 1
ATOM 845 C C . GLN A 1 116 ? -13.894 -0.681 8.736 1.00 97.75 116 GLN A C 1
ATOM 847 O O . GLN A 1 116 ? -13.799 -1.740 9.366 1.00 97.75 116 GLN A O 1
ATOM 852 N N . VAL A 1 117 ? -12.860 0.132 8.532 1.00 98.06 117 VAL A N 1
ATOM 853 C CA . VAL A 1 117 ? -11.498 -0.168 8.986 1.00 98.06 117 VAL A CA 1
ATOM 854 C C . VAL A 1 117 ? -10.887 1.001 9.745 1.00 98.06 117 VAL A C 1
ATOM 856 O O . VAL A 1 117 ? -11.220 2.167 9.524 1.00 98.06 117 VAL A O 1
ATOM 859 N N . LYS A 1 118 ? -9.950 0.672 10.632 1.00 98.06 118 LYS A N 1
ATOM 860 C CA . LYS A 1 118 ? -9.059 1.628 11.279 1.00 98.06 118 LYS A CA 1
ATOM 861 C C . LYS A 1 118 ? -7.694 1.571 10.615 1.00 98.06 118 LYS A C 1
ATOM 863 O O . LYS A 1 118 ? -7.088 0.505 10.527 1.00 98.06 118 LYS A O 1
ATOM 868 N N . VAL A 1 119 ? -7.206 2.725 10.190 1.00 97.56 119 VAL A N 1
ATOM 869 C CA . VAL A 1 119 ? -5.955 2.888 9.457 1.00 97.56 119 VAL A CA 1
ATOM 870 C C . VAL A 1 119 ? -4.971 3.629 10.340 1.00 97.56 119 VAL A C 1
ATOM 872 O O . VAL A 1 119 ? -5.295 4.648 10.948 1.00 97.56 119 VAL A O 1
ATOM 875 N N . THR A 1 120 ? -3.749 3.123 10.428 1.00 96.81 120 THR A N 1
ATOM 876 C CA . THR A 1 120 ? -2.636 3.835 11.052 1.00 96.81 120 THR A CA 1
ATOM 877 C C . THR A 1 120 ? -1.443 3.786 10.117 1.00 96.81 120 THR A C 1
ATOM 879 O O . THR A 1 120 ? -0.987 2.704 9.760 1.00 96.81 120 THR A O 1
ATOM 882 N N . GLN A 1 121 ? -0.916 4.942 9.724 1.00 94.94 121 GLN A N 1
ATOM 883 C CA . GLN A 1 121 ? 0.356 4.994 9.015 1.00 94.94 121 GLN A CA 1
ATOM 884 C C . GLN A 1 121 ? 1.470 4.523 9.945 1.00 94.94 121 GLN A C 1
ATOM 886 O O . GLN A 1 121 ? 1.559 4.943 11.099 1.00 94.94 121 GLN A O 1
ATOM 891 N N . VAL A 1 122 ? 2.294 3.610 9.454 1.00 94.75 122 VAL A N 1
ATOM 892 C CA . VAL A 1 122 ? 3.409 3.012 10.189 1.00 94.75 122 VAL A CA 1
ATOM 893 C C . VAL A 1 122 ? 4.703 3.204 9.411 1.00 94.75 122 VAL A C 1
ATOM 895 O O . VAL A 1 122 ? 4.707 3.702 8.286 1.00 94.75 122 VAL A O 1
ATOM 898 N N . ASP A 1 123 ? 5.815 2.824 10.033 1.00 93.12 123 ASP A N 1
ATOM 899 C CA . ASP A 1 123 ? 7.117 2.879 9.384 1.00 93.12 123 ASP A CA 1
ATOM 900 C C . ASP A 1 123 ? 7.155 2.001 8.123 1.00 93.12 123 ASP A C 1
ATOM 902 O O . ASP A 1 123 ? 6.610 0.890 8.108 1.00 93.12 123 ASP A O 1
ATOM 906 N N . ALA A 1 124 ? 7.838 2.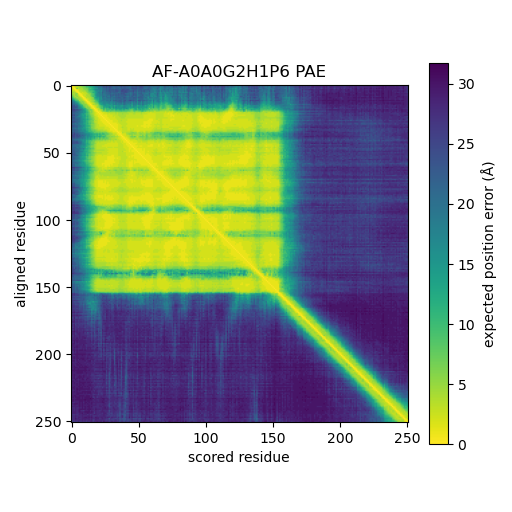506 7.094 1.00 92.56 124 ALA A N 1
ATOM 907 C CA . ALA A 1 124 ? 8.013 1.861 5.798 1.00 92.56 124 ALA A CA 1
ATOM 908 C C . ALA A 1 124 ? 8.541 0.421 5.907 1.00 92.56 124 ALA A C 1
ATOM 910 O O . ALA A 1 124 ? 8.118 -0.442 5.142 1.00 92.56 124 ALA A O 1
ATOM 911 N N . SER A 1 125 ? 9.397 0.121 6.888 1.00 93.94 125 SER A N 1
ATOM 912 C CA . SER A 1 125 ? 9.957 -1.224 7.087 1.00 93.94 125 SER A CA 1
ATOM 913 C C . SER A 1 125 ? 8.900 -2.323 7.245 1.00 93.94 125 SER A C 1
ATOM 915 O O . SER A 1 125 ? 9.142 -3.455 6.828 1.00 93.94 125 SER A O 1
ATOM 917 N N . ASN A 1 126 ? 7.702 -2.002 7.751 1.00 97.00 126 ASN A N 1
ATOM 918 C CA . ASN A 1 126 ? 6.609 -2.975 7.877 1.00 97.00 126 ASN A CA 1
ATOM 919 C C . ASN A 1 126 ? 6.062 -3.435 6.514 1.00 97.00 126 ASN A C 1
ATOM 921 O O . ASN A 1 126 ? 5.465 -4.505 6.430 1.00 97.00 126 ASN A O 1
ATOM 925 N N . CYS A 1 127 ? 6.303 -2.665 5.450 1.00 97.31 127 CYS A N 1
ATOM 926 C CA . CYS A 1 127 ? 5.890 -2.967 4.079 1.00 97.31 127 CYS A CA 1
ATOM 927 C C . CYS A 1 127 ? 7.061 -3.385 3.171 1.00 97.31 127 CYS A C 1
ATOM 929 O O . CYS A 1 127 ? 6.861 -3.579 1.975 1.00 97.31 127 CYS A O 1
ATOM 931 N N . ALA A 1 128 ? 8.275 -3.572 3.706 1.00 95.38 128 ALA A N 1
ATOM 932 C CA . ALA A 1 128 ? 9.464 -3.892 2.902 1.00 95.38 128 ALA A CA 1
ATOM 933 C C . ALA A 1 128 ? 9.381 -5.236 2.149 1.00 95.38 128 ALA A C 1
ATOM 935 O O . ALA A 1 128 ? 10.119 -5.455 1.197 1.00 95.38 128 ALA A O 1
ATOM 936 N N . HIS A 1 129 ? 8.487 -6.136 2.564 1.00 96.19 129 HIS A N 1
ATOM 937 C CA . HIS A 1 129 ? 8.249 -7.424 1.906 1.00 96.19 129 HIS A CA 1
ATOM 938 C C . HIS A 1 129 ? 7.160 -7.366 0.822 1.00 96.19 129 HIS A C 1
ATOM 940 O O . HIS A 1 129 ? 6.965 -8.350 0.113 1.00 96.19 129 HIS A O 1
ATOM 946 N N . ILE A 1 130 ? 6.438 -6.245 0.712 1.00 97.75 130 ILE A N 1
ATOM 947 C CA . ILE A 1 130 ? 5.291 -6.091 -0.194 1.00 97.75 130 ILE A CA 1
ATOM 948 C C . ILE A 1 130 ? 5.745 -5.632 -1.580 1.00 97.75 130 ILE A C 1
ATOM 950 O O . ILE A 1 130 ? 5.085 -5.942 -2.560 1.00 97.75 130 ILE A O 1
ATOM 954 N N . TRP A 1 131 ? 6.866 -4.918 -1.685 1.00 96.62 131 TRP A N 1
ATOM 955 C CA . TRP A 1 131 ? 7.414 -4.430 -2.950 1.00 96.62 131 TRP A CA 1
ATOM 956 C C . TRP A 1 131 ? 8.861 -4.887 -3.116 1.00 96.62 131 TRP A C 1
ATOM 958 O O . TRP A 1 131 ? 9.646 -4.794 -2.178 1.00 96.62 131 TRP A O 1
ATOM 968 N N . ASN A 1 132 ? 9.228 -5.362 -4.309 1.00 94.44 132 ASN A N 1
ATOM 969 C CA . ASN A 1 132 ? 10.573 -5.872 -4.597 1.00 94.44 132 ASN A CA 1
ATOM 970 C C . ASN A 1 132 ? 11.573 -4.788 -5.073 1.00 94.44 132 ASN A C 1
ATOM 972 O O . ASN A 1 132 ? 12.704 -5.112 -5.441 1.00 94.44 132 ASN A O 1
ATOM 976 N N . GLY A 1 133 ? 11.168 -3.514 -5.088 1.00 92.38 133 GLY A N 1
ATOM 977 C CA . GLY A 1 133 ? 12.014 -2.390 -5.498 1.00 92.38 133 GLY A CA 1
ATOM 978 C C . GLY A 1 133 ? 11.951 -2.038 -6.990 1.00 92.38 133 GLY A C 1
ATOM 979 O O . GLY A 1 133 ? 12.581 -1.064 -7.404 1.00 92.38 133 GLY A O 1
ATOM 980 N N . GLN A 1 134 ? 11.214 -2.797 -7.809 1.00 92.19 134 GLN A N 1
ATOM 981 C CA . GLN A 1 134 ? 11.059 -2.507 -9.237 1.00 92.19 134 GLN A CA 1
ATOM 982 C C . GLN A 1 134 ? 9.905 -1.532 -9.502 1.00 92.19 134 GLN A C 1
ATOM 984 O O . GLN A 1 134 ? 8.743 -1.806 -9.179 1.00 92.19 134 GLN A O 1
ATOM 989 N N . MET A 1 135 ? 10.246 -0.412 -10.137 1.00 91.56 135 MET A N 1
ATOM 990 C CA . MET A 1 135 ? 9.302 0.526 -10.746 1.00 91.56 135 MET A CA 1
ATOM 991 C C . MET A 1 135 ? 8.906 0.041 -12.146 1.00 91.56 135 MET A C 1
ATOM 993 O O . MET A 1 135 ? 9.623 -0.738 -12.777 1.00 91.56 135 MET A O 1
ATOM 997 N N . PHE A 1 136 ? 7.774 0.523 -12.641 1.00 88.50 136 PHE A N 1
ATOM 998 C CA . PHE A 1 136 ? 7.280 0.287 -13.991 1.00 88.50 136 PHE A CA 1
ATOM 999 C C . PHE A 1 136 ? 8.236 0.884 -15.030 1.00 88.50 136 PHE A C 1
ATOM 1001 O O . PHE A 1 136 ? 8.567 0.256 -16.038 1.00 88.50 136 PHE A O 1
ATOM 1008 N N . PHE A 1 137 ? 8.729 2.089 -14.750 1.00 85.56 137 PHE A N 1
ATOM 1009 C CA . PHE A 1 137 ? 9.666 2.808 -15.592 1.00 85.56 137 PHE A CA 1
ATOM 1010 C C . PHE A 1 137 ? 11.055 2.815 -14.949 1.00 85.56 137 PHE A C 1
ATOM 1012 O O . PHE A 1 137 ? 11.257 3.346 -13.862 1.00 85.56 137 PHE A O 1
ATOM 1019 N N . SER A 1 138 ? 12.055 2.259 -15.638 1.00 78.00 138 SER A N 1
ATOM 1020 C CA . SER A 1 138 ? 13.419 2.101 -15.100 1.00 78.00 138 SER A CA 1
ATOM 1021 C C . SER A 1 138 ? 14.167 3.413 -14.828 1.00 78.00 138 SER A C 1
ATOM 1023 O O . SER A 1 138 ? 15.263 3.391 -14.276 1.00 78.00 138 SER A O 1
ATOM 1025 N N . TRP A 1 139 ? 13.626 4.540 -15.286 1.00 74.12 139 TRP A N 1
ATOM 1026 C CA . TRP A 1 139 ? 14.203 5.878 -15.161 1.00 74.12 139 TRP A CA 1
ATOM 1027 C C . TRP A 1 139 ? 13.533 6.710 -14.061 1.00 74.12 139 TRP A C 1
ATOM 1029 O O . TRP A 1 139 ? 14.008 7.803 -13.756 1.00 74.12 139 TRP A O 1
ATOM 1039 N N . GLU A 1 140 ? 12.465 6.201 -13.446 1.00 74.38 140 GLU A N 1
ATOM 1040 C CA . GLU A 1 140 ? 11.812 6.861 -12.324 1.00 74.38 140 GLU A CA 1
ATOM 1041 C C . GLU A 1 140 ? 12.533 6.532 -11.022 1.00 74.38 140 GLU A C 1
ATOM 1043 O O . GLU A 1 140 ? 12.697 5.373 -10.636 1.00 74.38 140 GLU A O 1
ATOM 1048 N N . ALA A 1 141 ? 12.971 7.584 -10.332 1.00 71.31 141 ALA A N 1
ATOM 1049 C CA . ALA A 1 141 ? 13.450 7.453 -8.970 1.00 71.31 141 ALA A CA 1
ATOM 1050 C C . ALA A 1 141 ? 12.238 7.360 -8.034 1.00 71.31 141 ALA A C 1
ATOM 1052 O O . ALA A 1 141 ? 11.306 8.151 -8.178 1.00 71.31 141 ALA A O 1
ATOM 1053 N N . PRO A 1 142 ? 12.237 6.447 -7.052 1.00 80.50 142 PRO A N 1
ATOM 1054 C CA . PRO A 1 142 ? 11.179 6.425 -6.061 1.00 80.50 142 PRO A CA 1
ATOM 1055 C C . PRO A 1 142 ? 11.212 7.722 -5.240 1.00 80.50 142 PRO A C 1
ATOM 1057 O O . PRO A 1 142 ? 12.280 8.215 -4.871 1.00 80.50 142 PRO A O 1
ATOM 1060 N N . TYR A 1 143 ? 10.038 8.270 -4.937 1.00 83.44 143 TYR A N 1
ATOM 1061 C CA . TYR A 1 143 ? 9.872 9.463 -4.103 1.00 83.44 143 TYR A CA 1
ATOM 1062 C C . TYR A 1 143 ? 9.134 9.106 -2.812 1.00 83.44 143 TYR A C 1
ATOM 1064 O O . TYR A 1 143 ? 8.512 8.048 -2.711 1.00 83.44 143 TYR A O 1
ATOM 1072 N N . GLY A 1 144 ? 9.182 9.992 -1.816 1.00 83.56 144 GLY A N 1
ATOM 1073 C CA . GLY A 1 144 ? 8.363 9.836 -0.615 1.00 83.56 144 GLY A CA 1
ATOM 1074 C C . GLY A 1 144 ? 8.648 8.545 0.155 1.00 83.56 144 GLY A C 1
ATOM 1075 O O . GLY A 1 144 ? 9.805 8.198 0.397 1.00 83.56 144 GLY A O 1
ATOM 1076 N N . GLY A 1 145 ? 7.584 7.818 0.506 1.00 85.38 145 GLY A N 1
ATOM 1077 C CA . GLY A 1 145 ? 7.677 6.527 1.192 1.00 85.38 145 GLY A CA 1
ATOM 1078 C C . GLY A 1 145 ? 8.403 5.455 0.373 1.00 85.38 145 GLY A C 1
ATOM 1079 O O . GLY A 1 145 ? 9.147 4.658 0.947 1.00 85.38 145 GLY A O 1
ATOM 1080 N N . LEU A 1 146 ? 8.278 5.474 -0.961 1.00 90.12 146 LEU A N 1
ATOM 1081 C CA . LEU A 1 146 ? 9.005 4.546 -1.835 1.00 90.12 146 LEU A CA 1
ATOM 1082 C C . LEU A 1 146 ? 10.518 4.758 -1.778 1.00 90.12 146 LEU A C 1
ATOM 1084 O O . LEU A 1 146 ? 11.264 3.784 -1.835 1.00 90.12 146 LEU A O 1
ATOM 1088 N N . ALA A 1 147 ? 10.988 6.003 -1.647 1.00 89.44 147 ALA A N 1
ATOM 1089 C CA . ALA A 1 147 ? 12.421 6.281 -1.526 1.00 89.44 147 ALA A CA 1
ATOM 1090 C C . ALA A 1 147 ? 12.989 5.646 -0.248 1.00 89.44 147 ALA A C 1
ATOM 1092 O O . ALA A 1 147 ? 14.031 4.992 -0.274 1.00 89.44 147 ALA A O 1
ATOM 1093 N N . THR A 1 148 ? 12.259 5.786 0.864 1.00 89.81 148 THR A N 1
ATOM 1094 C CA . THR A 1 148 ? 12.609 5.152 2.140 1.00 89.81 148 THR A CA 1
ATOM 1095 C C . THR A 1 148 ? 12.587 3.629 2.034 1.00 89.81 148 THR A C 1
ATOM 1097 O O . THR A 1 148 ? 13.552 2.988 2.442 1.00 89.81 148 THR A O 1
ATOM 1100 N N . LEU A 1 149 ? 11.536 3.047 1.445 1.00 91.19 149 LEU A N 1
ATOM 1101 C CA . LEU A 1 149 ? 11.450 1.604 1.199 1.00 91.19 149 LEU A CA 1
ATOM 1102 C C . LEU A 1 149 ? 12.634 1.097 0.379 1.00 91.19 149 LEU A C 1
ATOM 1104 O O . LEU A 1 149 ? 13.290 0.142 0.786 1.00 91.19 149 LEU A O 1
ATOM 1108 N N . LYS A 1 150 ? 12.950 1.763 -0.736 1.00 92.44 150 LYS A N 1
ATOM 1109 C CA . LYS A 1 150 ? 14.052 1.356 -1.610 1.00 92.44 150 LYS A CA 1
ATOM 1110 C C . LYS A 1 150 ? 15.385 1.359 -0.869 1.00 92.44 150 LYS A C 1
ATOM 1112 O O . LYS A 1 150 ? 16.138 0.397 -0.972 1.00 92.44 150 LYS A O 1
ATOM 1117 N N . SER A 1 151 ? 15.635 2.391 -0.068 1.00 90.69 151 SER A N 1
ATOM 1118 C CA . SER A 1 151 ? 16.863 2.479 0.717 1.00 90.69 151 SER A CA 1
ATOM 1119 C C . SER A 1 151 ? 16.984 1.372 1.768 1.00 90.69 151 SER A C 1
ATOM 1121 O O . SER A 1 151 ? 18.062 0.808 1.949 1.00 90.69 151 SER A O 1
ATOM 1123 N N . LEU A 1 152 ? 15.872 1.013 2.424 1.00 90.12 152 LEU A N 1
ATOM 1124 C CA . LEU A 1 152 ? 15.831 -0.115 3.362 1.00 90.12 152 LEU A CA 1
ATOM 1125 C C . LEU A 1 152 ? 16.172 -1.440 2.666 1.00 90.12 152 LEU A C 1
ATOM 1127 O O . LEU A 1 152 ? 16.888 -2.267 3.230 1.00 90.12 152 LEU A O 1
ATOM 1131 N N . MET A 1 153 ? 15.676 -1.635 1.443 1.00 89.62 153 MET A N 1
ATOM 1132 C CA . MET A 1 153 ? 15.919 -2.842 0.649 1.00 89.62 153 MET A CA 1
ATOM 1133 C C . MET A 1 153 ? 17.358 -2.955 0.150 1.00 89.62 153 MET A C 1
ATOM 1135 O O . MET A 1 153 ? 17.912 -4.052 0.126 1.00 89.62 153 MET A O 1
ATOM 1139 N N . ASP A 1 154 ? 17.972 -1.830 -0.211 1.00 90.69 154 ASP A N 1
ATOM 1140 C CA . ASP A 1 154 ? 19.362 -1.787 -0.675 1.00 90.69 154 ASP A CA 1
ATOM 1141 C C . ASP A 1 154 ? 20.372 -1.999 0.465 1.00 90.69 154 ASP A C 1
ATOM 1143 O O . ASP A 1 154 ? 21.580 -2.057 0.233 1.00 90.69 154 ASP A O 1
ATOM 1147 N N . GLY A 1 155 ? 19.893 -2.132 1.708 1.00 82.75 155 GLY A N 1
ATOM 1148 C CA . GLY A 1 155 ? 20.741 -2.267 2.888 1.00 82.75 155 GLY A CA 1
ATOM 1149 C C . GLY A 1 155 ? 21.539 -0.999 3.188 1.00 82.75 155 GLY A C 1
ATOM 1150 O O . GLY A 1 155 ? 22.442 -1.022 4.028 1.00 82.75 155 GLY A O 1
ATOM 1151 N N . GLU A 1 156 ? 21.214 0.112 2.524 1.00 70.81 156 GLU A N 1
ATOM 1152 C CA . GLU A 1 156 ? 21.764 1.407 2.865 1.00 70.81 156 GLU A CA 1
ATOM 1153 C C . GLU A 1 156 ? 21.077 1.831 4.159 1.00 70.81 156 GLU A C 1
ATOM 1155 O O . GLU A 1 156 ? 19.885 2.143 4.188 1.00 70.81 156 GLU A O 1
ATOM 1160 N N . ALA A 1 157 ? 21.822 1.764 5.264 1.00 52.19 157 ALA A N 1
ATOM 1161 C CA . ALA A 1 157 ? 21.366 2.220 6.566 1.00 52.19 157 ALA A CA 1
ATOM 1162 C C . ALA A 1 157 ? 21.188 3.742 6.528 1.00 52.19 157 ALA A C 1
ATOM 1164 O O . ALA A 1 157 ? 21.994 4.499 7.070 1.00 52.19 157 ALA A O 1
ATOM 1165 N N . THR A 1 158 ? 20.126 4.212 5.881 1.00 50.56 158 THR A N 1
ATOM 1166 C CA . THR A 1 158 ? 19.647 5.564 6.075 1.00 50.56 158 THR A CA 1
ATOM 1167 C C . THR A 1 158 ? 19.146 5.597 7.499 1.00 50.56 158 THR A C 1
ATOM 1169 O O . THR A 1 158 ? 18.075 5.090 7.828 1.00 50.56 158 THR A O 1
ATOM 1172 N N . THR A 1 159 ? 19.941 6.198 8.372 1.00 45.78 159 THR A N 1
ATOM 1173 C CA . THR A 1 159 ? 19.464 6.794 9.611 1.00 45.78 159 THR A CA 1
ATOM 1174 C C . THR A 1 159 ? 18.488 7.904 9.234 1.00 45.78 159 THR A C 1
ATOM 1176 O O . THR A 1 159 ? 18.779 9.096 9.327 1.00 45.78 159 THR A O 1
ATOM 1179 N N . VAL A 1 160 ? 17.297 7.518 8.772 1.00 48.75 160 VAL A N 1
ATOM 1180 C CA . VAL A 1 160 ? 16.135 8.383 8.846 1.00 48.75 160 VAL A CA 1
ATOM 1181 C C . VAL A 1 160 ? 15.970 8.584 10.342 1.00 48.75 160 VAL A C 1
ATOM 1183 O O . VAL A 1 160 ? 15.674 7.638 11.070 1.00 48.75 160 VAL A O 1
ATOM 1186 N N . ASN A 1 161 ? 16.289 9.785 10.826 1.00 37.88 161 ASN A N 1
ATOM 1187 C CA . ASN A 1 161 ? 15.997 10.200 12.191 1.00 37.88 161 ASN A CA 1
ATOM 1188 C C . ASN A 1 161 ? 14.473 10.228 12.341 1.00 37.88 161 ASN A C 1
ATOM 1190 O O . ASN A 1 161 ? 13.848 11.287 12.337 1.00 37.88 161 ASN A O 1
ATOM 1194 N N . TYR A 1 162 ? 13.869 9.047 12.439 1.00 43.75 162 TYR A N 1
ATOM 1195 C CA . TYR A 1 162 ? 12.514 8.873 12.897 1.00 43.75 162 TYR A CA 1
ATOM 1196 C C . TYR A 1 162 ? 12.586 9.136 14.392 1.00 43.75 162 TYR A C 1
ATOM 1198 O O . TYR A 1 162 ? 12.863 8.252 15.204 1.00 43.75 162 TYR A O 1
ATOM 1206 N N . VAL A 1 163 ? 12.443 10.408 14.760 1.00 40.75 163 VAL A N 1
ATOM 1207 C CA . VAL A 1 163 ? 12.148 10.771 16.137 1.00 40.75 163 VAL A CA 1
ATOM 1208 C C . VAL A 1 163 ? 10.806 10.116 16.407 1.00 40.75 163 VAL A C 1
ATOM 1210 O O . VAL A 1 163 ? 9.771 10.618 15.975 1.00 40.75 163 VAL A O 1
ATOM 1213 N N . ALA A 1 164 ? 10.844 8.938 17.036 1.00 38.53 164 ALA A N 1
ATOM 1214 C CA . ALA A 1 164 ? 9.667 8.289 17.569 1.00 38.53 164 ALA A CA 1
ATOM 1215 C C . ALA A 1 164 ? 8.886 9.375 18.302 1.00 38.53 164 ALA A C 1
ATOM 1217 O O . ALA A 1 164 ? 9.397 9.977 19.249 1.00 38.53 164 ALA A O 1
ATOM 1218 N N . SER A 1 165 ? 7.693 9.691 17.801 1.00 41.41 165 SER A N 1
ATOM 1219 C CA . SER A 1 165 ? 6.837 10.700 18.400 1.00 41.41 165 SER A CA 1
ATOM 1220 C C . SER A 1 165 ? 6.293 10.117 19.701 1.00 41.41 165 SER A C 1
ATOM 1222 O O . SER A 1 165 ? 5.138 9.717 19.797 1.00 41.41 165 SER A O 1
ATOM 1224 N N . SER A 1 166 ? 7.135 10.046 20.733 1.00 39.81 166 SER A N 1
ATOM 1225 C CA . SER A 1 166 ? 6.716 9.879 22.116 1.00 39.81 166 SER A CA 1
ATOM 1226 C C . SER A 1 166 ? 6.151 11.215 22.591 1.00 39.81 166 SER A C 1
ATOM 1228 O O . SER A 1 166 ? 6.656 11.843 23.520 1.00 39.81 166 SER A O 1
ATOM 1230 N N . THR A 1 167 ? 5.103 11.690 21.923 1.00 39.03 167 THR A N 1
ATOM 1231 C CA . THR A 1 167 ? 4.220 12.689 22.502 1.00 39.03 167 THR A CA 1
ATOM 1232 C C . THR A 1 167 ? 3.330 11.921 23.464 1.00 39.03 167 THR A C 1
ATOM 1234 O O . THR A 1 167 ? 2.212 11.529 23.145 1.00 39.03 167 THR A O 1
ATOM 1237 N N . SER A 1 168 ? 3.866 11.648 24.654 1.00 39.28 168 SER A N 1
ATOM 1238 C CA . SER A 1 168 ? 3.035 11.383 25.815 1.00 39.28 168 SER A CA 1
ATOM 1239 C C . SER A 1 168 ? 2.139 12.605 25.975 1.00 39.28 168 SER A C 1
ATOM 1241 O O . SER A 1 168 ? 2.594 13.666 26.409 1.00 39.28 168 SER A O 1
ATOM 1243 N N . VAL A 1 169 ? 0.884 12.484 25.549 1.00 38.41 169 VAL A N 1
ATOM 1244 C CA . VAL A 1 169 ? -0.158 13.438 25.915 1.00 38.41 169 VAL A CA 1
ATOM 1245 C C . VAL A 1 169 ? -0.093 13.554 27.441 1.00 38.41 169 VAL A C 1
ATOM 1247 O O . VAL A 1 169 ? -0.090 12.511 28.105 1.00 38.41 169 VAL A O 1
ATOM 1250 N N . PRO A 1 170 ? 0.026 14.755 28.032 1.00 44.38 170 PRO A N 1
ATOM 1251 C CA . PRO A 1 170 ? -0.089 14.872 29.472 1.00 44.38 170 PRO A CA 1
ATOM 1252 C C . PRO A 1 170 ? -1.474 14.349 29.850 1.00 44.38 170 PRO A C 1
ATOM 1254 O O . PRO A 1 170 ? -2.494 14.924 29.472 1.00 44.38 170 PRO A O 1
ATOM 1257 N N . VAL A 1 171 ? -1.498 13.224 30.564 1.00 38.47 171 VAL A N 1
ATOM 1258 C CA . VAL A 1 171 ? -2.672 12.770 31.299 1.00 38.47 171 VAL A CA 1
ATOM 1259 C C . VAL A 1 171 ? -2.986 13.896 32.273 1.00 38.47 171 VAL A C 1
ATOM 1261 O O . VAL A 1 171 ? -2.313 14.066 33.288 1.00 38.47 171 VAL A O 1
ATOM 1264 N N . LEU A 1 172 ? -3.967 14.725 31.921 1.00 39.97 172 LEU A N 1
ATOM 1265 C CA . LEU A 1 172 ? -4.629 15.586 32.880 1.00 39.97 172 LEU A CA 1
ATOM 1266 C C . LEU A 1 172 ? -5.356 14.648 33.834 1.00 39.97 172 LEU A C 1
ATOM 1268 O O . LEU A 1 172 ? -6.460 14.178 33.569 1.00 39.97 172 LEU A O 1
ATOM 1272 N N . THR A 1 173 ? -4.675 14.328 34.928 1.00 43.88 173 THR A N 1
ATOM 1273 C CA . THR A 1 173 ? -5.256 13.708 36.106 1.00 43.88 173 THR A CA 1
ATOM 1274 C C . THR A 1 173 ? -6.270 14.698 36.673 1.00 43.88 173 THR A C 1
ATOM 1276 O O . THR A 1 173 ? -5.949 15.506 37.542 1.00 43.88 173 THR A O 1
ATOM 1279 N N . SER A 1 174 ? -7.494 14.673 36.148 1.00 42.44 174 SER A N 1
ATOM 1280 C CA . SER A 1 174 ? -8.647 15.238 36.836 1.00 42.44 174 SER A CA 1
ATOM 1281 C C . SER A 1 174 ? -8.862 14.409 38.093 1.00 42.44 174 SER A C 1
ATOM 1283 O O . SER A 1 174 ? -9.417 13.314 38.068 1.00 42.44 174 SER A O 1
ATOM 1285 N N . SER A 1 175 ? -8.358 14.930 39.204 1.00 51.56 175 SER A N 1
ATOM 1286 C CA . SER A 1 175 ? -8.823 14.594 40.539 1.00 51.56 175 SER A CA 1
ATOM 1287 C C . SER A 1 175 ? -10.288 15.009 40.647 1.00 51.56 175 SER A C 1
ATOM 1289 O O . SER A 1 175 ? -10.588 16.143 41.016 1.00 51.56 175 SER A O 1
ATOM 1291 N N . GLU A 1 176 ? -11.190 14.097 40.288 1.00 48.12 176 GLU A N 1
ATOM 1292 C CA . GLU A 1 176 ? -12.602 14.207 40.627 1.00 48.12 176 GLU A CA 1
ATOM 1293 C C . GLU A 1 176 ? -12.893 13.352 41.858 1.00 48.12 176 GLU A C 1
ATOM 1295 O O . GLU A 1 176 ? -12.590 12.160 41.944 1.00 48.12 176 GLU A O 1
ATOM 1300 N N . SER A 1 177 ? -13.394 14.057 42.860 1.00 49.44 177 SER A N 1
ATOM 1301 C CA . SER A 1 177 ? -13.652 13.601 44.208 1.00 49.44 177 SER A CA 1
ATOM 1302 C C . SER A 1 177 ? -14.733 12.527 44.261 1.00 49.44 177 SER A C 1
ATOM 1304 O O . SER A 1 177 ? -15.694 12.516 43.498 1.00 49.44 177 SER A O 1
ATOM 1306 N N . SER A 1 178 ? -14.584 11.650 45.248 1.00 50.38 178 SER A N 1
ATOM 1307 C CA . SER A 1 178 ? -15.556 10.639 45.643 1.00 50.38 178 SER A CA 1
ATOM 1308 C C . SER A 1 178 ? -16.955 11.213 45.897 1.00 50.38 178 SER A C 1
ATOM 1310 O O . SER A 1 178 ? -17.109 12.163 46.661 1.00 50.38 178 SER A O 1
ATOM 1312 N N . SER A 1 179 ? -17.978 10.531 45.378 1.00 52.53 179 SER A N 1
ATOM 1313 C CA . SER A 1 179 ? -19.300 10.466 46.003 1.00 52.53 179 SER A CA 1
ATOM 1314 C C . SER A 1 179 ? -19.885 9.057 45.857 1.00 52.53 179 SER A C 1
ATOM 1316 O O . SER A 1 179 ? -20.304 8.630 44.789 1.00 52.53 179 SER A O 1
ATOM 1318 N N . THR A 1 180 ? -19.808 8.327 46.966 1.00 46.69 180 THR A N 1
ATOM 1319 C CA . THR A 1 180 ? -20.853 7.494 47.587 1.00 46.69 180 THR A CA 1
ATOM 1320 C C . THR A 1 180 ? -22.004 6.927 46.732 1.00 46.69 180 THR A C 1
ATOM 1322 O O . THR A 1 180 ? -22.905 7.643 46.314 1.00 46.69 180 THR A O 1
ATOM 1325 N N . LEU A 1 181 ? -22.009 5.589 46.651 1.00 52.38 181 LEU A N 1
ATOM 1326 C CA . LEU A 1 181 ? -23.074 4.652 47.066 1.00 52.38 181 LEU A CA 1
ATOM 1327 C C . LEU A 1 181 ? -24.548 4.981 46.723 1.00 52.38 181 LEU A C 1
ATOM 1329 O O . LEU A 1 181 ? -25.173 5.795 47.396 1.00 52.38 181 LEU A O 1
ATOM 1333 N N . ALA A 1 182 ? -25.154 4.170 45.847 1.00 51.91 182 ALA A N 1
ATOM 1334 C CA . ALA A 1 182 ? -26.465 3.557 46.102 1.00 51.91 182 ALA A CA 1
ATOM 1335 C C . ALA A 1 182 ? -26.716 2.348 45.183 1.00 51.91 182 ALA A C 1
ATOM 1337 O O . ALA A 1 182 ? -26.734 2.442 43.960 1.00 51.91 182 ALA A O 1
ATOM 1338 N N . THR A 1 183 ? -26.930 1.211 45.834 1.00 51.28 183 THR A N 1
ATOM 1339 C CA . THR A 1 183 ? -27.476 -0.046 45.327 1.00 51.28 183 THR A CA 1
ATOM 1340 C C . THR A 1 183 ? -28.923 0.125 44.859 1.00 51.28 183 THR A C 1
ATOM 1342 O O . THR A 1 183 ? -29.739 0.644 45.616 1.00 51.28 183 THR A O 1
ATOM 1345 N N . ALA A 1 184 ? -29.271 -0.420 43.691 1.00 56.75 184 ALA A N 1
ATOM 1346 C CA . ALA A 1 184 ? -30.631 -0.874 43.397 1.00 56.75 184 ALA A CA 1
ATOM 1347 C C . ALA A 1 184 ? -30.603 -2.019 42.373 1.00 56.75 184 ALA A C 1
ATOM 1349 O O . ALA A 1 184 ? -30.502 -1.823 41.166 1.00 56.75 184 ALA A O 1
ATOM 1350 N N . THR A 1 185 ? -30.687 -3.233 42.908 1.00 57.94 185 THR A N 1
ATOM 1351 C CA . THR A 1 185 ? -31.173 -4.439 42.242 1.00 57.94 185 THR A CA 1
ATOM 1352 C C . THR A 1 185 ? -32.604 -4.218 41.753 1.00 57.94 185 THR A C 1
ATOM 1354 O O . THR A 1 185 ? -33.449 -3.818 42.550 1.00 57.94 185 THR A O 1
ATOM 1357 N N . SER A 1 186 ? -32.910 -4.565 40.503 1.00 55.94 186 SER A N 1
ATOM 1358 C CA . SER A 1 186 ? -34.245 -5.063 40.155 1.00 55.94 186 SER A CA 1
ATOM 1359 C C . SER A 1 186 ? -34.186 -5.899 38.882 1.00 55.94 186 SER A C 1
ATOM 1361 O O . SER A 1 186 ? -33.983 -5.379 37.788 1.00 55.94 186 SER A O 1
ATOM 1363 N N . SER A 1 187 ? -34.391 -7.203 39.059 1.00 55.56 187 SER A N 1
ATOM 1364 C CA . SER A 1 187 ? -34.788 -8.136 38.011 1.00 55.56 187 SER A CA 1
ATOM 1365 C C . SER A 1 187 ? -36.073 -7.666 37.335 1.00 55.56 187 SER A C 1
ATOM 1367 O O . SER A 1 187 ? -37.022 -7.273 38.013 1.00 55.56 187 SER A O 1
ATOM 1369 N N . ALA A 1 188 ? -36.123 -7.792 36.015 1.00 57.69 188 ALA A N 1
ATOM 1370 C CA . ALA A 1 188 ? -37.364 -7.977 35.281 1.00 57.69 188 ALA A CA 1
ATOM 1371 C C . ALA A 1 188 ? -37.149 -9.158 34.335 1.00 57.69 188 ALA A C 1
ATOM 1373 O O . ALA A 1 188 ? -36.553 -9.050 33.266 1.00 57.69 188 ALA A O 1
ATOM 1374 N N . GLU A 1 189 ? -37.570 -10.304 34.847 1.00 57.38 189 GLU A N 1
ATOM 1375 C CA . GLU A 1 189 ? -37.843 -11.547 34.148 1.00 57.38 189 GLU A CA 1
ATOM 1376 C C . GLU A 1 189 ? -38.983 -11.300 33.150 1.00 57.38 189 GLU A C 1
ATOM 1378 O O . GLU A 1 189 ? -40.025 -10.761 33.524 1.00 57.38 189 GLU A O 1
ATOM 1383 N N . ALA A 1 190 ? -38.781 -11.652 31.881 1.00 54.53 190 ALA A N 1
ATOM 1384 C CA . ALA A 1 190 ? -39.858 -11.751 30.906 1.00 54.53 190 ALA A CA 1
ATOM 1385 C C . ALA A 1 190 ? -39.674 -13.043 30.107 1.00 54.53 190 ALA A C 1
ATOM 1387 O O . ALA A 1 190 ? -38.618 -13.306 29.531 1.00 54.53 190 ALA A O 1
ATOM 1388 N N . GLU A 1 191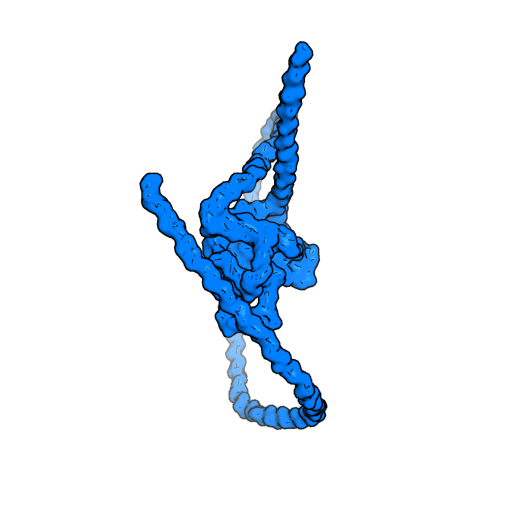 ? -40.722 -13.852 30.173 1.00 63.88 191 GLU A N 1
ATOM 1389 C CA . GLU A 1 191 ? -40.860 -15.210 29.671 1.00 63.88 191 GLU A CA 1
ATOM 1390 C C . GLU A 1 191 ? -40.800 -15.335 28.135 1.00 63.88 191 GLU A C 1
ATOM 1392 O O . GLU A 1 191 ? -41.023 -14.363 27.407 1.00 63.88 191 GLU A O 1
ATOM 1397 N N . PRO A 1 192 ? -40.542 -16.556 27.626 1.00 63.47 192 PRO A N 1
ATOM 1398 C CA . PRO A 1 192 ? -40.518 -16.855 26.202 1.00 63.47 192 PRO A CA 1
ATOM 1399 C C . PRO A 1 192 ? -41.934 -17.072 25.647 1.00 63.47 192 PRO A C 1
ATOM 1401 O O . PRO A 1 192 ? -42.670 -17.942 26.108 1.00 63.47 192 PRO A O 1
ATOM 1404 N N . VAL A 1 193 ? -42.289 -16.356 24.579 1.00 62.28 193 VAL A N 1
ATOM 1405 C CA . VAL A 1 193 ? -43.465 -16.692 23.765 1.00 62.28 193 VAL A CA 1
ATOM 1406 C C . VAL A 1 193 ? -43.038 -17.666 22.672 1.00 62.28 193 VAL A C 1
ATOM 1408 O O . VAL A 1 193 ? -42.360 -17.304 21.713 1.00 62.28 193 VAL A O 1
ATOM 1411 N N . SER A 1 194 ? -43.439 -18.923 22.848 1.00 58.66 194 SER A N 1
ATOM 1412 C CA . SER A 1 194 ? -43.550 -19.900 21.768 1.00 58.66 194 SER A CA 1
ATOM 1413 C C . SER A 1 194 ? -44.892 -19.707 21.079 1.00 58.66 194 SER A C 1
ATOM 1415 O O . SER A 1 194 ? -45.908 -19.913 21.729 1.00 58.66 194 SER A O 1
ATOM 1417 N N . GLU A 1 195 ? -44.908 -19.434 19.775 1.00 58.53 195 GLU A N 1
ATOM 1418 C CA . GLU A 1 195 ? -45.985 -19.914 18.907 1.00 58.53 195 GLU A CA 1
ATOM 1419 C C . GLU A 1 195 ? -45.417 -20.363 17.561 1.00 58.53 195 GLU A C 1
ATOM 1421 O O . GLU A 1 195 ? -44.675 -19.663 16.875 1.00 58.53 195 GLU A O 1
ATOM 1426 N N . ALA A 1 196 ? -45.769 -21.599 17.230 1.00 54.41 196 ALA A N 1
ATOM 1427 C CA . ALA A 1 196 ? -45.539 -22.242 15.959 1.00 54.41 196 ALA A CA 1
ATOM 1428 C C . ALA A 1 196 ? -46.533 -21.726 14.908 1.00 54.41 196 ALA A C 1
ATOM 1430 O O . ALA A 1 196 ? -47.715 -21.544 15.189 1.00 54.41 196 ALA A O 1
ATOM 1431 N N . SER A 1 197 ? -46.081 -21.578 13.665 1.00 60.19 197 SER A N 1
ATOM 1432 C CA . SER A 1 197 ? -46.915 -21.678 12.455 1.00 60.19 197 SER A CA 1
ATOM 1433 C C . SER A 1 197 ? -45.959 -21.890 11.272 1.00 60.19 197 SER A C 1
ATOM 1435 O O . SER A 1 197 ? -45.135 -21.040 10.970 1.00 60.19 197 SER A O 1
ATOM 1437 N N . VAL A 1 198 ? -45.794 -23.112 10.764 1.00 50.28 198 VAL A N 1
ATOM 1438 C CA . VAL A 1 198 ? -46.688 -23.793 9.809 1.00 50.28 198 VAL A CA 1
ATOM 1439 C C . VAL A 1 198 ? -46.757 -23.060 8.461 1.00 50.28 198 VAL A C 1
ATOM 1441 O O . VAL A 1 198 ? -47.451 -22.065 8.305 1.00 50.28 198 VAL A O 1
ATOM 1444 N N . SER A 1 199 ? -46.057 -23.667 7.496 1.00 47.50 199 SER A N 1
ATOM 1445 C CA . SER A 1 199 ? -46.386 -23.804 6.069 1.00 47.50 199 SER A CA 1
ATOM 1446 C C . SER A 1 199 ? -46.480 -22.558 5.179 1.00 47.50 199 SER A C 1
ATOM 1448 O O . SER A 1 199 ? -47.486 -21.855 5.167 1.00 47.50 199 SER A O 1
ATOM 1450 N N . LYS A 1 200 ? -45.553 -22.470 4.215 1.00 53.09 200 LYS A N 1
ATOM 1451 C CA . LYS A 1 200 ? -45.868 -22.835 2.819 1.00 53.09 200 LYS A CA 1
ATOM 1452 C C . LYS A 1 200 ? -44.606 -23.003 1.974 1.00 53.09 200 LYS A C 1
ATOM 1454 O O . LYS A 1 200 ? -43.954 -22.049 1.569 1.00 53.09 200 LYS A O 1
ATOM 1459 N N . GLU A 1 201 ? -44.334 -24.266 1.687 1.00 52.41 201 GLU A N 1
ATOM 1460 C CA . GLU A 1 201 ? -43.707 -24.737 0.461 1.00 52.41 201 GLU A CA 1
ATOM 1461 C C . GLU A 1 201 ? -44.391 -24.064 -0.740 1.00 52.41 201 GLU A C 1
ATOM 1463 O O . GLU A 1 201 ? -45.608 -24.158 -0.908 1.00 52.41 201 GLU A O 1
ATOM 1468 N N . THR A 1 202 ? -43.622 -23.317 -1.529 1.00 55.06 202 THR A N 1
ATOM 1469 C CA . THR A 1 202 ? -44.021 -22.925 -2.883 1.00 55.06 202 THR A CA 1
ATOM 1470 C C . THR A 1 202 ? -43.031 -23.577 -3.824 1.00 55.06 202 THR A C 1
ATOM 1472 O O . THR A 1 202 ? -41.953 -23.056 -4.100 1.00 55.06 202 THR A O 1
ATOM 1475 N N . GLU A 1 203 ? -43.412 -24.767 -4.265 1.00 54.28 203 GLU A N 1
ATOM 1476 C CA . GLU A 1 203 ? -42.884 -25.406 -5.452 1.00 54.28 203 GLU A CA 1
ATOM 1477 C C . GLU A 1 203 ? -43.302 -24.541 -6.653 1.00 54.28 203 GLU A C 1
ATOM 1479 O O . GLU A 1 203 ? -44.479 -24.451 -7.001 1.00 54.28 203 GLU A O 1
ATOM 1484 N N . ALA A 1 204 ? -42.345 -23.836 -7.253 1.00 55.56 204 ALA A N 1
ATOM 1485 C CA . ALA A 1 204 ? -42.528 -23.205 -8.552 1.00 55.56 204 ALA A CA 1
ATOM 1486 C C . ALA A 1 204 ? -41.723 -23.999 -9.579 1.00 55.56 204 ALA A C 1
ATOM 1488 O O . ALA A 1 204 ? -40.577 -23.693 -9.903 1.00 55.56 204 ALA A O 1
ATOM 1489 N N . THR A 1 205 ? -42.362 -25.048 -10.087 1.00 52.22 205 THR A N 1
ATOM 1490 C CA . THR A 1 205 ? -42.078 -25.608 -11.402 1.00 52.22 205 THR A CA 1
ATOM 1491 C C . THR A 1 205 ? -42.215 -24.492 -12.442 1.00 52.22 205 THR A C 1
ATOM 1493 O O . THR A 1 205 ? -43.305 -23.963 -12.643 1.00 52.22 205 THR A O 1
ATOM 1496 N N . SER A 1 206 ? -41.135 -24.146 -13.142 1.00 55.38 206 SER A N 1
ATOM 1497 C CA . SER A 1 206 ? -41.232 -23.417 -14.410 1.00 55.38 206 SER A CA 1
ATOM 1498 C C . SER A 1 206 ? -40.218 -23.951 -15.414 1.00 55.38 206 SER A C 1
ATOM 1500 O O . SER A 1 206 ? -39.079 -23.510 -15.501 1.00 55.38 206 SER A O 1
ATOM 1502 N N . VAL A 1 207 ? -40.679 -24.979 -16.118 1.00 53.72 207 VAL A N 1
ATOM 1503 C CA . VAL A 1 207 ? -40.570 -25.213 -17.563 1.00 53.72 207 VAL A CA 1
ATOM 1504 C C . VAL A 1 207 ? -39.504 -24.399 -18.319 1.00 53.72 207 VAL A C 1
ATOM 1506 O O . VAL A 1 207 ? -39.602 -23.186 -18.462 1.00 53.72 207 VAL A O 1
ATOM 1509 N N . TYR A 1 208 ? -38.534 -25.136 -18.866 1.00 50.75 208 TYR A N 1
ATOM 1510 C CA . TYR A 1 208 ? -37.985 -25.013 -20.223 1.00 50.75 208 TYR A CA 1
ATOM 1511 C C . TYR A 1 208 ? -38.236 -23.691 -20.972 1.00 50.75 208 TYR A C 1
ATOM 1513 O O . TYR A 1 208 ? -39.355 -23.399 -21.389 1.00 50.75 208 TYR A O 1
ATOM 1521 N N . SER A 1 209 ? -37.151 -23.001 -21.328 1.00 56.31 209 SER A N 1
ATOM 1522 C CA . SER A 1 209 ? -37.052 -22.280 -22.602 1.00 56.31 209 SER A CA 1
ATOM 1523 C C . SER A 1 209 ? -35.593 -22.200 -23.038 1.00 56.31 209 SER A C 1
ATOM 1525 O O . SER A 1 209 ? -34.838 -21.324 -22.633 1.00 56.31 209 SER A O 1
ATOM 1527 N N . ALA A 1 210 ? -35.207 -23.159 -23.878 1.00 54.28 210 ALA A N 1
ATOM 1528 C CA . ALA A 1 210 ? -34.150 -22.966 -24.853 1.00 54.28 210 ALA A CA 1
ATOM 1529 C C . ALA A 1 210 ? -34.712 -22.093 -25.985 1.00 54.28 210 ALA A C 1
ATOM 1531 O O . ALA A 1 210 ? -35.724 -22.449 -26.585 1.00 54.28 210 ALA A O 1
ATOM 1532 N N . SER A 1 211 ? -34.082 -20.953 -26.254 1.00 48.38 211 SER A N 1
ATOM 1533 C CA . SER A 1 211 ? -34.181 -20.160 -27.492 1.00 48.38 211 SER A CA 1
ATOM 1534 C C . SER A 1 211 ? -33.066 -19.116 -27.410 1.00 48.38 211 SER A C 1
ATOM 1536 O O . SER A 1 211 ? -33.061 -18.296 -26.502 1.00 48.38 211 SER A O 1
ATOM 1538 N N . ALA A 1 212 ? -31.957 -19.338 -28.108 1.00 48.88 212 ALA A N 1
ATOM 1539 C CA . ALA A 1 212 ? -31.718 -18.958 -29.502 1.00 48.88 212 ALA A CA 1
ATOM 1540 C C . ALA A 1 212 ? -30.999 -17.603 -29.563 1.00 48.88 212 ALA A C 1
ATOM 1542 O O . ALA A 1 212 ? -31.540 -16.576 -29.158 1.00 48.88 212 ALA A O 1
ATOM 1543 N N . ASP A 1 213 ? -29.767 -17.656 -30.068 1.00 47.97 213 ASP A N 1
ATOM 1544 C CA . ASP A 1 213 ? -28.980 -16.524 -30.548 1.00 47.97 213 ASP A CA 1
ATOM 1545 C C . ASP A 1 213 ? -29.831 -15.501 -31.309 1.00 47.97 213 ASP A C 1
ATOM 1547 O O . ASP A 1 213 ? -30.507 -15.857 -32.280 1.00 47.97 213 ASP A O 1
ATOM 1551 N N . PRO A 1 214 ? -29.673 -14.207 -31.007 1.00 58.34 214 PRO A N 1
ATOM 1552 C CA . PRO A 1 214 ? -29.722 -13.183 -32.021 1.00 58.34 214 PRO A CA 1
ATOM 1553 C C . PRO A 1 214 ? -28.287 -12.806 -32.390 1.00 58.34 214 PRO A C 1
ATOM 1555 O O . PRO A 1 214 ? -27.615 -12.035 -31.705 1.00 58.34 214 PRO A O 1
ATOM 1558 N N . ALA A 1 215 ? -27.842 -13.329 -33.532 1.00 55.06 215 ALA A N 1
ATOM 1559 C CA . ALA A 1 215 ? -26.796 -12.703 -34.319 1.00 55.06 215 ALA A CA 1
ATOM 1560 C C . ALA A 1 215 ? -27.235 -11.265 -34.639 1.00 55.06 215 ALA A C 1
ATOM 1562 O O . ALA A 1 215 ? -28.076 -11.039 -35.508 1.00 55.06 215 ALA A O 1
ATOM 1563 N N . VAL A 1 216 ? -26.683 -10.291 -33.917 1.00 51.47 216 VAL A N 1
ATOM 1564 C CA . VAL A 1 216 ? -26.774 -8.879 -34.287 1.00 51.47 216 VAL A CA 1
ATOM 1565 C C . VAL A 1 216 ? -25.455 -8.497 -34.937 1.00 51.47 216 VAL A C 1
ATOM 1567 O O . VAL A 1 216 ? -24.497 -8.068 -34.299 1.00 51.47 216 VAL A O 1
ATOM 1570 N N . THR A 1 217 ? -25.429 -8.679 -36.252 1.00 51.25 217 THR A N 1
ATOM 1571 C CA . THR A 1 217 ? -24.598 -7.910 -37.171 1.00 51.25 217 THR A CA 1
ATOM 1572 C C . THR A 1 217 ? -24.936 -6.430 -37.007 1.00 51.25 217 THR A C 1
ATOM 1574 O O . THR A 1 217 ? -25.993 -5.987 -37.456 1.00 51.25 217 THR A O 1
ATOM 1577 N N . SER A 1 218 ? -24.048 -5.659 -36.380 1.00 55.00 218 SER A N 1
ATOM 1578 C CA . SER A 1 218 ? -24.023 -4.209 -36.569 1.00 55.00 218 SER A CA 1
ATOM 1579 C C . SER A 1 218 ? -22.784 -3.859 -37.384 1.00 55.00 218 SER A C 1
ATOM 1581 O O . SER A 1 218 ? -21.662 -3.847 -36.877 1.00 55.00 218 SER A O 1
ATOM 1583 N N . GLU A 1 219 ? -23.009 -3.608 -38.668 1.00 53.06 219 GLU A N 1
ATOM 1584 C CA . GLU A 1 219 ? -22.065 -2.942 -39.549 1.00 53.06 219 GLU A CA 1
ATOM 1585 C C . GLU A 1 219 ? -21.852 -1.514 -39.034 1.00 53.06 219 GLU A C 1
ATOM 1587 O O . GLU A 1 219 ? -22.640 -0.614 -39.315 1.00 53.06 219 GLU A O 1
ATOM 1592 N N . TYR A 1 220 ? -20.783 -1.293 -38.270 1.00 55.78 220 TYR A N 1
ATOM 1593 C CA . TYR A 1 220 ? -20.213 0.043 -38.137 1.00 55.78 220 TYR A CA 1
ATOM 1594 C C . TYR A 1 220 ? -18.988 0.129 -39.036 1.00 55.78 220 TYR A C 1
ATOM 1596 O O . TYR A 1 220 ? -17.855 -0.166 -38.663 1.00 55.78 220 TYR A O 1
ATOM 1604 N N . SER A 1 221 ? -19.284 0.517 -40.273 1.00 54.91 221 SER A N 1
ATOM 1605 C CA . SER A 1 221 ? -18.340 1.076 -41.223 1.00 54.91 221 SER A CA 1
ATOM 1606 C C . SER A 1 221 ? -17.759 2.352 -40.609 1.00 54.91 221 SER A C 1
ATOM 1608 O O . SER A 1 221 ? -18.430 3.382 -40.548 1.00 54.91 221 SER A O 1
ATOM 1610 N N . SER A 1 222 ? -16.534 2.269 -40.090 1.00 56.06 222 SER A N 1
ATOM 1611 C CA . SER A 1 222 ? -15.741 3.442 -39.735 1.00 56.06 222 SER A CA 1
ATOM 1612 C C . SER A 1 222 ? -14.477 3.417 -40.576 1.00 56.06 222 SER A C 1
ATOM 1614 O O . SER A 1 222 ? -13.624 2.537 -40.465 1.00 56.06 222 SER A O 1
ATOM 1616 N N . THR A 1 223 ? -14.445 4.366 -41.499 1.00 53.81 223 THR A N 1
ATOM 1617 C CA . THR A 1 223 ? -13.390 4.662 -42.458 1.00 53.81 223 THR A CA 1
ATOM 1618 C C . THR A 1 223 ? -12.016 4.699 -41.798 1.00 53.81 223 THR A C 1
ATOM 1620 O O . THR A 1 223 ? -11.724 5.575 -40.985 1.00 53.81 223 THR A O 1
ATOM 1623 N N . VAL A 1 224 ? -11.164 3.762 -42.210 1.00 48.56 224 VAL A N 1
ATOM 1624 C CA . VAL A 1 224 ? -9.717 3.780 -42.006 1.00 48.56 224 VAL A CA 1
ATOM 1625 C C . VAL A 1 224 ? -9.159 5.000 -42.739 1.00 48.56 224 VAL A C 1
ATOM 1627 O O . VAL A 1 224 ? -9.099 5.021 -43.967 1.00 48.56 224 VAL A O 1
ATOM 1630 N N . ALA A 1 225 ? -8.785 6.035 -41.990 1.00 57.66 225 ALA A N 1
ATOM 1631 C CA . ALA A 1 225 ? -7.908 7.079 -42.494 1.00 57.66 225 ALA A CA 1
ATOM 1632 C C . ALA A 1 225 ? -6.473 6.542 -42.450 1.00 57.66 225 ALA A C 1
ATOM 1634 O O . ALA A 1 225 ? -5.916 6.293 -41.385 1.00 57.66 225 ALA A O 1
ATOM 1635 N N . GLU A 1 226 ? -5.920 6.326 -43.635 1.00 57.38 226 GLU A N 1
ATOM 1636 C CA . GLU A 1 226 ? -4.546 5.926 -43.918 1.00 57.38 226 GLU A CA 1
ATOM 1637 C C . GLU A 1 226 ? -3.558 7.008 -43.425 1.00 57.38 226 GLU A C 1
ATOM 1639 O O . GLU A 1 226 ? -3.575 8.129 -43.944 1.00 57.38 226 GLU A O 1
ATOM 1644 N N . PRO A 1 227 ? -2.684 6.741 -42.434 1.00 60.78 227 PRO A N 1
ATOM 1645 C CA . PRO A 1 227 ? -1.577 7.638 -42.147 1.00 60.78 227 PRO A CA 1
ATOM 1646 C C . PRO A 1 227 ? -0.491 7.440 -43.209 1.00 60.78 227 PRO A C 1
ATOM 1648 O O . PRO A 1 227 ? 0.222 6.438 -43.249 1.00 60.78 227 PRO A O 1
ATOM 1651 N N . LYS A 1 228 ? -0.387 8.442 -44.080 1.00 58.44 228 LYS A N 1
ATOM 1652 C CA . LYS A 1 228 ? 0.686 8.648 -45.051 1.00 58.44 228 LYS A CA 1
ATOM 1653 C C . LYS A 1 228 ? 2.049 8.567 -44.351 1.00 58.44 228 LYS A C 1
ATOM 1655 O O . LYS A 1 228 ? 2.391 9.431 -43.548 1.00 58.44 228 LYS A O 1
ATOM 1660 N N . ALA A 1 229 ? 2.818 7.534 -44.680 1.00 50.31 229 ALA A N 1
ATOM 1661 C CA . ALA A 1 229 ? 4.211 7.397 -44.287 1.00 50.31 229 ALA A CA 1
ATOM 1662 C C . ALA A 1 229 ? 5.045 8.513 -44.937 1.00 50.31 229 ALA A C 1
ATOM 1664 O O . ALA A 1 229 ? 5.207 8.547 -46.159 1.00 50.31 229 ALA 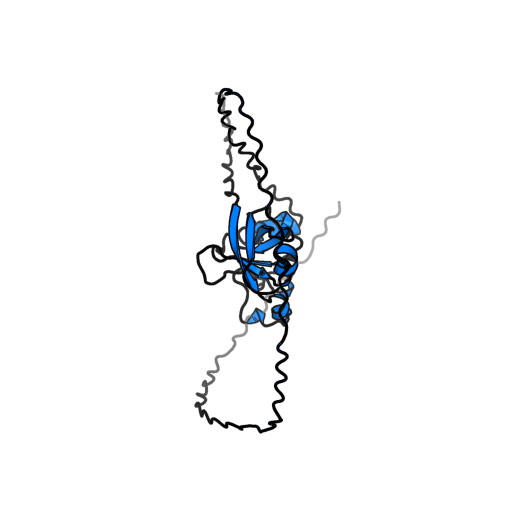A O 1
ATOM 1665 N N . THR A 1 230 ? 5.581 9.418 -44.121 1.00 56.81 230 THR A N 1
ATOM 1666 C CA . THR A 1 230 ? 6.674 10.306 -44.522 1.00 56.81 230 THR A CA 1
ATOM 1667 C C . THR A 1 230 ? 7.970 9.670 -44.037 1.00 56.81 230 THR A C 1
ATOM 1669 O O . THR A 1 230 ? 8.238 9.594 -42.844 1.00 56.81 230 THR A O 1
ATOM 1672 N N . SER A 1 231 ? 8.718 9.147 -45.002 1.00 54.91 231 SER A N 1
ATOM 1673 C CA . SER A 1 231 ? 10.103 8.706 -44.890 1.00 54.91 231 SER A CA 1
ATOM 1674 C C . SER A 1 231 ? 10.999 9.917 -44.632 1.00 54.91 231 SER A C 1
ATOM 1676 O O . SER A 1 231 ? 11.142 10.744 -45.530 1.00 54.91 231 SER A O 1
ATOM 1678 N N . GLU A 1 232 ? 11.636 9.991 -43.465 1.00 64.12 232 GLU A N 1
ATOM 1679 C CA . GLU A 1 232 ? 12.822 10.826 -43.254 1.00 64.12 232 GLU A CA 1
ATOM 1680 C C . GLU A 1 232 ? 13.983 9.954 -42.754 1.00 64.12 232 GLU A C 1
ATOM 1682 O O . GLU A 1 232 ? 13.825 9.100 -41.880 1.00 64.12 232 GLU A O 1
ATOM 1687 N N . ASP A 1 233 ? 15.122 10.151 -43.413 1.00 60.84 233 ASP A N 1
ATOM 1688 C CA . ASP A 1 233 ? 16.410 9.474 -43.276 1.00 60.84 233 ASP A CA 1
ATOM 1689 C C . ASP A 1 233 ? 16.914 9.338 -41.828 1.00 60.84 233 ASP A C 1
ATOM 1691 O O . ASP A 1 233 ? 16.972 10.335 -41.102 1.00 60.84 233 ASP A O 1
ATOM 1695 N N . PRO A 1 234 ? 17.446 8.170 -41.425 1.00 64.25 234 PRO A N 1
ATOM 1696 C CA . PRO A 1 234 ? 18.385 8.105 -40.317 1.00 64.25 234 PRO A CA 1
ATOM 1697 C C . PRO A 1 234 ? 19.798 8.480 -40.795 1.00 64.25 234 PRO A C 1
ATOM 1699 O O . PRO A 1 234 ? 20.453 7.738 -41.529 1.00 64.25 234 PRO A O 1
ATOM 1702 N N . ALA A 1 235 ? 20.292 9.628 -40.330 1.00 63.19 235 ALA A N 1
ATOM 1703 C CA . ALA A 1 235 ? 21.705 9.983 -40.417 1.00 63.19 235 ALA A CA 1
ATOM 1704 C C . ALA A 1 235 ? 22.571 9.013 -39.574 1.00 63.19 235 ALA A C 1
ATOM 1706 O O . ALA A 1 235 ? 22.161 8.623 -38.476 1.00 63.19 235 ALA A O 1
ATOM 1707 N N . PRO A 1 236 ? 23.778 8.637 -40.038 1.00 66.25 236 PRO A N 1
ATOM 1708 C CA . PRO A 1 236 ? 24.682 7.774 -39.287 1.00 66.25 236 PRO A CA 1
ATOM 1709 C C . PRO A 1 236 ? 25.381 8.575 -38.180 1.00 66.25 236 PRO A C 1
ATOM 1711 O O . PRO A 1 236 ? 26.068 9.555 -38.460 1.00 66.25 236 PRO A O 1
ATOM 1714 N N . VAL A 1 237 ? 25.234 8.155 -36.921 1.00 64.19 237 VAL A N 1
ATOM 1715 C CA . VAL A 1 237 ? 26.056 8.678 -35.820 1.00 64.19 237 VAL A CA 1
ATOM 1716 C C . VAL A 1 237 ? 27.304 7.815 -35.692 1.00 64.19 237 VAL A C 1
ATOM 1718 O O . VAL A 1 237 ? 27.235 6.605 -35.472 1.00 64.19 237 VAL A O 1
ATOM 1721 N N . GLU A 1 238 ? 28.441 8.475 -35.885 1.00 62.47 238 GLU A N 1
ATOM 1722 C CA . GLU A 1 238 ? 29.775 7.902 -35.878 1.00 62.47 238 GLU A CA 1
ATOM 1723 C C . GLU A 1 238 ? 30.151 7.245 -34.548 1.00 62.47 238 GLU A C 1
ATOM 1725 O O . GLU A 1 238 ? 29.878 7.719 -33.445 1.00 62.47 238 GLU A O 1
ATOM 1730 N N . THR A 1 239 ? 30.850 6.130 -34.709 1.00 52.47 239 THR A N 1
ATOM 1731 C CA . THR A 1 239 ? 31.527 5.349 -33.688 1.00 52.47 239 THR A CA 1
ATOM 1732 C C . THR A 1 239 ? 32.761 6.107 -33.194 1.00 52.47 239 THR A C 1
ATOM 1734 O O . THR A 1 239 ? 33.712 6.285 -33.948 1.00 52.47 239 THR A O 1
ATOM 1737 N N . ALA A 1 240 ? 32.793 6.502 -31.921 1.00 61.50 240 ALA A N 1
ATOM 1738 C CA . ALA A 1 240 ? 34.028 6.905 -31.253 1.00 61.50 240 ALA A CA 1
ATOM 1739 C C . ALA A 1 240 ? 34.496 5.770 -30.335 1.00 61.50 240 ALA A C 1
ATOM 1741 O O . ALA A 1 240 ? 34.029 5.603 -29.210 1.00 61.50 240 ALA A O 1
ATOM 1742 N N . SER A 1 241 ? 35.424 4.969 -30.853 1.00 55.88 2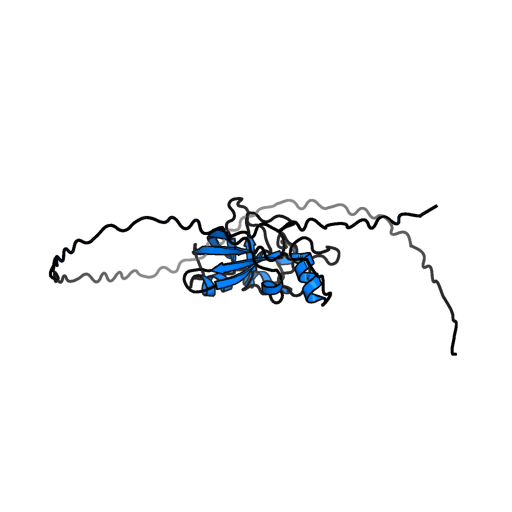41 SER A N 1
ATOM 1743 C CA . SER A 1 241 ? 36.276 4.085 -30.067 1.00 55.88 241 SER A CA 1
ATOM 1744 C C . SER A 1 241 ? 37.218 4.938 -29.217 1.00 55.88 241 SER A C 1
ATOM 1746 O O . SER A 1 241 ? 38.000 5.711 -29.767 1.00 55.88 241 SER A O 1
ATOM 1748 N N . LEU A 1 242 ? 37.183 4.788 -27.891 1.00 58.84 242 LEU A N 1
ATOM 1749 C CA . LEU A 1 242 ? 38.252 5.285 -27.027 1.00 58.84 242 LEU A CA 1
ATOM 1750 C C . LEU A 1 242 ? 38.905 4.106 -26.308 1.00 58.84 242 LEU A C 1
ATOM 1752 O O . LEU A 1 242 ? 38.396 3.575 -25.324 1.00 58.84 242 LEU A O 1
ATOM 1756 N N . SER A 1 243 ? 40.042 3.696 -26.856 1.00 58.03 243 SER A N 1
ATOM 1757 C CA . SER A 1 243 ? 41.026 2.843 -26.208 1.00 58.03 243 SER A CA 1
ATOM 1758 C C . SER A 1 243 ? 41.666 3.618 -25.056 1.00 58.03 243 SER A C 1
ATOM 1760 O O . SER A 1 243 ? 42.207 4.700 -25.282 1.00 58.03 243 SER A O 1
ATOM 1762 N N . VAL A 1 244 ? 41.659 3.067 -23.842 1.00 63.72 244 VAL A N 1
ATOM 1763 C CA . VAL A 1 244 ? 42.616 3.466 -22.802 1.00 63.72 244 VAL A CA 1
ATOM 1764 C C . VAL A 1 244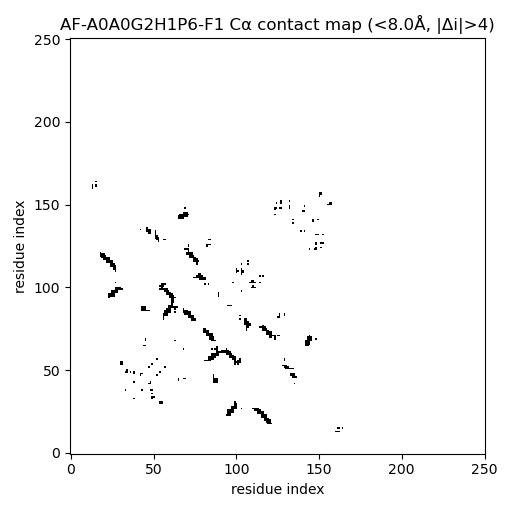 ? 43.339 2.220 -22.318 1.00 63.72 244 VAL A C 1
ATOM 1766 O O . VAL A 1 244 ? 42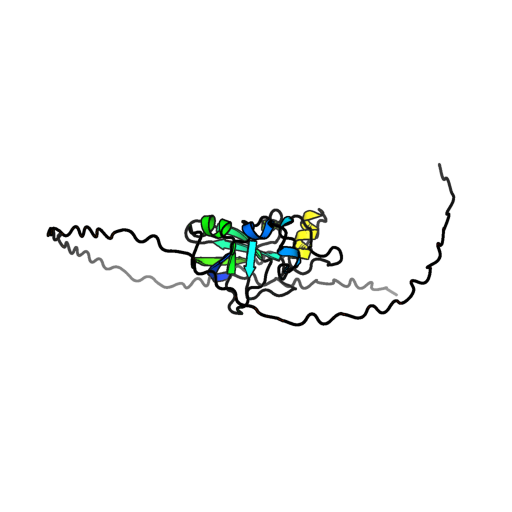.767 1.321 -21.706 1.00 63.72 244 VAL A O 1
ATOM 1769 N N . GLU A 1 245 ? 44.612 2.195 -22.681 1.00 61.88 245 GLU A N 1
ATOM 1770 C CA . GLU A 1 245 ? 45.634 1.222 -22.339 1.00 61.88 245 GLU A CA 1
ATOM 1771 C C . GLU A 1 245 ? 46.284 1.605 -20.992 1.00 61.88 245 GLU A C 1
ATOM 1773 O O . GLU A 1 245 ? 46.622 2.764 -20.771 1.00 61.88 245 GLU A O 1
ATOM 1778 N N . THR A 1 246 ? 46.483 0.595 -20.136 1.00 53.66 246 THR A N 1
ATOM 1779 C CA . THR A 1 246 ? 47.592 0.374 -19.171 1.00 53.66 246 THR A CA 1
ATOM 1780 C C . THR A 1 246 ? 48.058 1.433 -18.158 1.00 53.66 246 THR A C 1
ATOM 1782 O O . THR A 1 246 ? 48.541 2.499 -18.512 1.00 53.66 246 THR A O 1
ATOM 1785 N N . SER A 1 247 ? 48.169 0.982 -16.896 1.00 59.53 247 SER A N 1
ATOM 1786 C CA . SER A 1 247 ? 49.407 0.989 -16.076 1.00 59.53 247 SER A CA 1
ATOM 1787 C C . SER A 1 247 ? 49.111 0.296 -14.731 1.00 59.53 247 SER A C 1
ATOM 1789 O O . SER A 1 247 ? 48.407 0.848 -13.896 1.00 59.53 247 SER A O 1
ATOM 1791 N N . HIS A 1 248 ? 49.421 -0.993 -14.556 1.00 54.38 248 HIS A N 1
ATOM 1792 C CA . HIS A 1 248 ? 50.570 -1.483 -13.768 1.00 54.38 248 HIS A CA 1
ATOM 1793 C C . HIS A 1 248 ? 51.038 -0.573 -12.618 1.00 54.38 248 HIS A C 1
ATOM 1795 O O . HIS A 1 248 ? 51.503 0.543 -12.838 1.00 54.38 248 HIS A O 1
ATOM 1801 N N . GLY A 1 249 ? 50.985 -1.119 -11.403 1.00 54.91 249 GLY A N 1
ATOM 1802 C CA . GLY A 1 249 ? 51.548 -0.540 -10.189 1.00 54.91 249 GLY A CA 1
ATOM 1803 C C . GLY A 1 249 ? 51.513 -1.551 -9.045 1.00 54.91 249 GLY A C 1
ATOM 1804 O O . GLY A 1 249 ? 50.711 -1.413 -8.131 1.00 54.91 249 GLY A O 1
ATOM 1805 N N . GLU A 1 250 ? 52.351 -2.587 -9.136 1.00 59.06 250 GLU A N 1
ATOM 1806 C CA . GLU A 1 250 ? 52.818 -3.353 -7.976 1.00 59.06 250 GLU A CA 1
ATOM 1807 C C . GLU A 1 250 ? 53.933 -2.558 -7.281 1.00 59.06 250 GLU A C 1
ATOM 1809 O O . GLU A 1 250 ? 54.989 -2.330 -7.880 1.00 59.06 250 GLU A O 1
ATOM 1814 N N . GLN A 1 251 ? 53.687 -2.145 -6.035 1.00 55.53 251 GLN A N 1
ATOM 1815 C CA . GLN A 1 251 ? 54.581 -2.290 -4.873 1.00 55.53 251 GLN A CA 1
ATOM 1816 C C . GLN A 1 251 ? 53.901 -1.761 -3.610 1.00 55.53 251 GLN A C 1
ATOM 1818 O O . GLN A 1 251 ? 53.370 -0.629 -3.652 1.00 55.53 251 GLN A O 1
#

InterPro domains:
  IPR036908 RlpA-like domain superfamily [G3DSA:2.40.40.10] (52-128)
  IPR036908 RlpA-like domain superfamily [SSF50685] (63-123)

Nearest PDB structures (foldseek):
  1zc1-assembly1_A  TM=4.787E-01  e=5.129E-02  Saccharomyces cerevisiae
  6mdm-assembly1_B  TM=6.052E-01  e=2.913E-01  Cricetulus griseus
  1wlf-assembly1_A  TM=5.716E-01  e=1.374E+00  Mus musculus

Mean predicted aligned error: 17.89 Å

Solvent-accessible surface area (backbone atoms only — not comparable to full-atom values): 16244 Å² total; per-residue (Å²): 136,87,82,82,81,78,80,80,81,79,76,76,80,70,78,70,73,79,69,51,70,51,74,39,56,27,40,54,35,73,48,63,72,47,62,80,60,64,35,84,83,59,61,42,74,56,36,46,31,62,89,30,40,44,44,47,31,32,25,24,27,17,66,56,48,77,61,46,22,36,38,18,29,44,35,33,34,88,63,32,69,46,59,30,33,29,43,27,60,43,97,52,79,80,53,39,34,41,27,8,27,56,36,32,37,55,15,56,65,37,69,69,66,77,38,72,30,40,40,30,52,51,65,39,76,76,34,52,86,34,46,74,74,48,49,62,49,95,85,64,75,63,42,46,32,32,34,55,33,44,36,59,73,72,67,49,82,72,79,69,77,72,66,74,81,79,71,74,71,80,79,78,78,76,85,74,79,90,78,82,89,84,90,80,90,77,89,80,88,78,82,86,86,83,80,89,80,82,87,78,90,76,86,78,88,74,80,89,81,92,77,79,87,78,86,76,85,75,88,77,87,71,85,81,79,80,80,80,83,79,89,76,85,84,80,86,81,81,86,81,85,80,88,82,81,88,80,90,82,92,130

Sequence (251 aa):
MPSFRGLLLLAGAGTALAQLNFETDATLHDYPSLADGRAKYNPPWCEMSYDSLDLNSITSYCAIDKSTCGACFNVCGSKGCKYLLAMDQCSRTDGLLDMSVGAGQEIGGATTGHLQVKVTQVDASNCAHIWNGQMFFSWEAPYGGLATLKSLMDGEATTVNYVASSTSVPVLTSSESSSTLATATSSAEAEPVSEASVSKETEATSVYSASADPAVTSEYSSTVAEPKATSEDPAPVETASLSVETSHGEQ